Protein 2YZI (pdb70)

Organism: Pyrococcus horikoshii (strain ATCC 700860 / DSM 12428 / JCM 9974 / NBRC 100139 / OT-3) (NCBI:txid70601)

Sequence (254 aa):
DKAPIKVYTKKLLGVKPSTSVQEASRLEFDVGSLVVINDDGNVVGFFTKSDIIRRVIVPGLPYDIPVERITRNLITANVNTPLGEVLRKAEHRIKHILIEEEGKIVGIFTLSDLLEASRRRLETADKAPIKVYTKKLLGVKPSTSVQEASRLEFDVGSLVVINDDGNVVGFFTKSDIIRRVIVPGLPYDIPVERITRNLITANVNTPLGEVLRKAEHRIKHILIEEEGKIVGIFTLSDLLEASRRRLETAISAE

Nearest PDB structures (foldseek):
  2yzi-assembly1_A  TM=1.008E+00  e=3.062E-23  Pyrococcus horikoshii
  1xkf-assembly2_A  TM=7.675E-01  e=6.412E-08  Mycobacterium tuberculosis
  4pcu-assembly1_A  TM=8.712E-01  e=2.183E-06  Homo sapiens
  4coo-assembly1_A  TM=7.835E-01  e=6.310E-07  Homo sapiens
  4l28-assembly1_A  TM=7.576E-01  e=1.295E-06  Homo sapiens

CATH classification: 3.10.580.10

B-factor: mean 28.67, std 10.08, range [2.52, 72.73]

Radius of gyration: 19.07 Å; Cα contacts (8 Å, |Δi|>4): 411; chains: 2; bounding box: 52×48×42 Å

InterPro domains:
  IPR000644 CBS domain [PF00571] (13-64)
  IPR000644 CBS domain [PF00571] (75-128)
  IPR000644 CBS domain [PS51371] (14-73)
  IPR000644 CBS domain [PS51371] (79-134)
  IPR000644 CBS domain [SM00116] (17-65)
  IPR000644 CBS domain [SM00116] (82-129)
  IPR046342 CBS domain superfamily [G3DSA:3.10.580.10] (2-139)
  IPR046342 CBS domain superfamily [SSF54631] (10-128)
  IPR051257 Diverse Function CBS-Domain-Containing Protein [PTHR43080] (8-127)

Secondary structure (DSSP, 8-state):
---BGGG------EE-TTSBHHHHHH-----SEEEEE-TTS-EEEEEEHHHHIIIIITT---TTSBGGG---S--EEETTSBHHHHHH--TT--SEEEEEETTEEEEEEEHHHHHHHHH--S---/---BGGG------EE-TT-BHHHHHH-----SEEEEE-TTS-EEEEEEHHHHIIIIITTT--TTSBGGG---S--EEETTSBHHHHHH---S--SEEEEEETTEEEEEEEHHHHHHHHTT-PPPSS---

Foldseek 3Di:
DLAFCLVQDQLAAEDAQAAFLQNVVVVVSPDFKHFHAYPVRATQGIDGPVQCCVPDVVVPHDRGGGCNVGGRPAAADERRRGPVVVVVSVVVPDQKHFYDYPRGTRHIDGVVSVVVVVPDDDDDD/DLFFCLQLDQPAAEDEQQAFQLRVVVVPSPDFKHFYAYPVGDTQGIDGVVLCCVVDVVVPHDRGGGCNSGGGDFAADERRPDPVVVVVSVVVPDQKHFYDDPHDGRHMHGVVSVVCVVVPPHDDPDDDD

Solvent-accessible surface area: 14160 Å² total

Structure (mmCIF, N/CA/C/O backbone):
data_2YZI
#
_entry.id   2YZI
#
_cell.length_a   48.495
_cell.length_b   55.499
_cell.length_c   97.533
_cell.angle_alpha   90.00
_cell.angle_beta   90.00
_cell.angle_gamma   90.00
#
_symmetry.space_group_name_H-M   'P 21 21 21'
#
loop_
_entity.id
_entity.type
_entity.pdbx_description
1 polymer 'Hypothetical protein PH0107'
2 water water
#
loop_
_atom_site.group_PDB
_atom_site.id
_atom_site.type_symbol
_atom_site.label_atom_id
_atom_site.label_alt_id
_atom_site.label_comp_id
_atom_site.label_asym_id
_atom_site.label_entity_id
_atom_site.label_seq_id
_atom_site.pdbx_PDB_ins_code
_atom_site.Cartn_x
_atom_site.Cartn_y
_atom_site.Cartn_z
_atom_site.occupancy
_atom_site.B_iso_or_equiv
_atom_site.auth_seq_id
_atom_site.auth_comp_id
_atom_site.auth_asym_id
_atom_site.auth_atom_id
_atom_site.pdbx_PDB_model_num
ATOM 9 N N . ASP A 1 4 ? 51.227 68.158 16.395 1.00 27.49 5 ASP A N 1
ATOM 10 C CA . ASP A 1 4 ? 52.479 68.204 15.647 1.00 27.18 5 ASP A CA 1
ATOM 11 C C . ASP A 1 4 ? 52.715 67.047 14.673 1.00 27.33 5 ASP A C 1
ATOM 12 O O . ASP A 1 4 ? 52.836 65.882 15.068 1.00 22.74 5 ASP A O 1
ATOM 25 N N . LYS A 1 6 ? 55.278 66.178 13.249 1.00 22.18 7 LYS A N 1
ATOM 26 C CA . LYS A 1 6 ? 56.558 65.512 13.494 1.00 21.38 7 LYS A CA 1
ATOM 27 C C . LYS A 1 6 ? 56.579 64.719 14.818 1.00 19.90 7 LYS A C 1
ATOM 28 O O . LYS A 1 6 ? 57.535 64.005 15.100 1.00 19.73 7 LYS A O 1
ATOM 34 N N . ALA A 1 7 ? 55.534 64.840 15.627 1.00 17.93 8 ALA A N 1
ATOM 35 C CA . ALA A 1 7 ? 55.498 64.118 16.893 1.00 17.10 8 ALA A CA 1
ATOM 36 C C . ALA A 1 7 ? 55.302 62.618 16.656 1.00 16.92 8 ALA A C 1
ATOM 37 O O . ALA A 1 7 ? 54.493 62.214 15.821 1.00 14.75 8 ALA A O 1
ATOM 39 N N . PRO A 1 8 ? 56.046 61.775 17.400 1.00 17.42 9 PRO A N 1
ATOM 40 C CA . PRO A 1 8 ? 55.961 60.315 17.273 1.00 17.04 9 PRO A CA 1
ATOM 41 C C . PRO A 1 8 ? 54.530 59.862 17.507 1.00 16.04 9 PRO A C 1
ATOM 42 O O . PRO A 1 8 ? 53.904 60.267 18.478 1.00 17.04 9 PRO A O 1
ATOM 46 N N . ILE A 1 9 ? 54.024 59.015 16.619 1.00 15.74 10 ILE A N 1
ATOM 47 C CA . ILE A 1 9 ? 52.652 58.515 16.712 1.00 14.25 10 ILE A CA 1
ATOM 48 C C . ILE A 1 9 ? 52.286 57.927 18.078 1.00 15.81 10 ILE A C 1
ATOM 49 O O . ILE A 1 9 ? 51.120 57.916 18.447 1.00 18.22 10 ILE A O 1
ATOM 54 N N . LYS A 1 10 ? 53.270 57.443 18.834 1.00 16.82 11 LYS A N 1
ATOM 55 C CA . LYS A 1 10 ? 52.977 56.873 20.155 1.00 17.90 11 LYS A CA 1
ATOM 56 C C . LYS A 1 10 ? 52.308 57.921 21.047 1.00 19.17 11 LYS A C 1
ATOM 57 O O . LYS A 1 10 ? 51.515 57.596 21.922 1.00 20.31 11 LYS A O 1
ATOM 63 N N . VAL A 1 11 ? 52.640 59.181 20.807 1.00 19.83 12 VAL A N 1
ATOM 64 C CA . VAL A 1 11 ? 52.093 60.293 21.566 1.00 21.61 12 VAL A CA 1
ATOM 65 C C . VAL A 1 11 ? 50.572 60.411 21.439 1.00 23.06 12 VAL A C 1
ATOM 66 O O . VAL A 1 11 ? 49.908 60.900 22.357 1.00 23.93 12 VAL A O 1
ATOM 70 N N . TYR A 1 12 ? 50.031 59.960 20.306 1.00 22.78 13 TYR A N 1
ATOM 71 C CA . TYR A 1 12 ? 48.600 60.071 20.025 1.00 24.38 13 TYR A CA 1
ATOM 72 C C . TYR A 1 12 ? 47.818 58.768 19.909 1.00 26.11 13 TYR A C 1
ATOM 73 O O . TYR A 1 12 ? 46.590 58.792 19.859 1.00 26.89 13 TYR A O 1
ATOM 90 N N . THR A 1 14 ? 46.412 54.744 20.815 1.00 36.58 15 THR A N 1
ATOM 91 C CA . THR A 1 14 ? 45.696 54.164 21.943 1.00 37.50 15 THR A CA 1
ATOM 92 C C . THR A 1 14 ? 46.172 52.728 22.133 1.00 37.02 15 THR A C 1
ATOM 93 O O . THR A 1 14 ? 46.356 51.993 21.163 1.00 35.75 15 THR A O 1
ATOM 97 N N . LYS A 1 15 ? 46.390 52.347 23.388 1.00 36.79 16 LYS A N 1
ATOM 98 C CA . LYS A 1 15 ? 46.847 51.005 23.726 1.00 37.14 16 LYS A CA 1
ATOM 99 C C . LYS A 1 15 ? 45.641 50.113 24.008 1.00 36.98 16 LYS A C 1
ATOM 100 O O . LYS A 1 15 ? 45.780 48.923 24.299 1.00 37.17 16 LYS A O 1
ATOM 106 N N . LYS A 1 16 ? 44.457 50.707 23.915 1.00 36.45 17 LYS A N 1
ATOM 107 C CA . LYS A 1 16 ? 43.216 49.989 24.151 1.00 36.86 17 LYS A CA 1
ATOM 108 C C . LYS A 1 16 ? 42.908 49.191 22.890 1.00 35.12 17 LYS A C 1
ATOM 109 O O . LYS A 1 16 ? 41.926 49.445 22.191 1.00 36.08 17 LYS A O 1
ATOM 115 N N . LEU A 1 17 ? 43.785 48.238 22.604 1.00 32.24 18 LEU A N 1
ATOM 116 C CA . LEU A 1 17 ? 43.670 47.369 21.450 1.00 29.90 18 LEU A CA 1
ATOM 117 C C . LEU A 1 17 ? 43.509 45.959 21.982 1.00 27.95 18 LEU A C 1
ATOM 118 O O . LEU A 1 17 ? 44.336 45.481 22.760 1.00 26.66 18 LEU A O 1
ATOM 123 N N . LEU A 1 18 ? 42.442 45.297 21.553 1.00 27.69 19 LEU A N 1
ATOM 124 C CA . LEU A 1 18 ? 42.149 43.949 22.007 1.00 27.16 19 LEU A CA 1
ATOM 125 C C . LEU A 1 18 ? 42.261 42.904 20.914 1.00 26.69 19 LEU A C 1
ATOM 126 O O . LEU A 1 18 ? 42.033 43.181 19.736 1.00 23.97 19 LEU A O 1
ATOM 131 N N . GLY A 1 19 ? 42.614 41.694 21.326 1.00 25.51 20 GLY A N 1
ATOM 132 C CA . GLY A 1 19 ? 42.726 40.600 20.386 1.00 27.63 20 GLY A CA 1
ATOM 133 C C . GLY A 1 19 ? 41.802 39.455 20.755 1.00 27.67 20 GLY A C 1
ATOM 134 O O . GLY A 1 19 ? 41.348 39.352 21.896 1.00 28.31 20 GLY A O 1
ATOM 135 N N . VAL A 1 20 ? 41.517 38.607 19.773 1.00 27.09 21 VAL A N 1
ATOM 136 C CA . VAL A 1 20 ? 40.672 37.432 19.945 1.00 27.12 21 VAL A CA 1
ATOM 137 C C . VAL A 1 20 ? 41.435 36.263 19.332 1.00 28.42 21 VAL A C 1
ATOM 138 O O . VAL A 1 20 ? 42.471 36.464 18.698 1.00 29.73 21 VAL A O 1
ATOM 142 N N . LYS A 1 21 ? 40.935 35.046 19.516 1.00 28.30 22 LYS A N 1
ATOM 143 C CA . LYS A 1 21 ? 41.599 33.886 18.949 1.00 30.05 22 LYS A CA 1
ATOM 144 C C . LYS A 1 21 ? 40.985 33.557 17.594 1.00 30.23 22 LYS A C 1
ATOM 145 O O . LYS A 1 21 ? 39.828 33.864 17.341 1.00 30.91 22 LYS A O 1
ATOM 151 N N . PRO A 1 22 ? 41.763 32.924 16.705 1.00 30.42 23 PRO A N 1
ATOM 152 C CA . PRO A 1 22 ? 41.316 32.551 15.361 1.00 30.27 23 PRO A CA 1
ATOM 153 C C . PRO A 1 22 ? 39.951 31.881 15.297 1.00 30.15 23 PRO A C 1
ATOM 154 O O . PRO A 1 22 ? 39.179 32.130 14.376 1.00 29.75 23 PRO A O 1
ATOM 158 N N . SER A 1 23 ? 39.660 31.034 16.278 1.00 31.32 24 SER A N 1
ATOM 159 C CA . SER A 1 23 ? 38.399 30.298 16.312 1.00 31.40 24 SER A CA 1
ATOM 160 C C . SER A 1 23 ? 37.180 31.114 16.717 1.00 30.19 24 SER A C 1
ATOM 161 O O . SER A 1 23 ? 36.048 30.688 16.490 1.00 31.42 24 SER A O 1
ATOM 164 N N . THR A 1 24 ? 37.401 32.273 17.328 1.00 27.85 25 THR A N 1
ATOM 165 C CA . THR A 1 24 ? 36.297 33.125 17.743 1.00 25.28 25 THR A CA 1
ATOM 166 C C . THR A 1 24 ? 35.373 33.340 16.538 1.00 26.22 25 THR A C 1
ATOM 167 O O . THR A 1 24 ? 35.840 33.508 15.404 1.00 24.12 25 THR A O 1
ATOM 171 N N . SER A 1 25 ? 34.066 33.316 16.782 1.00 26.57 26 SER A N 1
ATOM 172 C CA . SER A 1 25 ? 33.095 33.489 15.703 1.00 29.22 26 SER A CA 1
ATOM 173 C C . SER A 1 25 ? 32.894 34.947 15.331 1.00 29.56 26 SER A C 1
ATOM 174 O O . SER A 1 25 ? 32.968 35.834 16.180 1.00 29.49 26 SER A O 1
ATOM 177 N N . VAL A 1 26 ? 32.629 35.182 14.051 1.00 30.93 27 VAL A N 1
ATOM 178 C CA . VAL A 1 26 ? 32.386 36.527 13.560 1.00 32.75 27 VAL A CA 1
ATOM 179 C C . VAL A 1 26 ? 31.336 37.186 14.446 1.00 33.69 27 VAL A C 1
ATOM 180 O O . VAL A 1 26 ? 31.459 38.357 14.793 1.00 34.95 27 VAL A O 1
ATOM 184 N N . GLN A 1 27 ? 30.315 36.424 14.832 1.00 34.45 28 GLN A N 1
ATOM 185 C CA . GLN A 1 27 ? 29.259 36.954 15.688 1.00 34.96 28 GLN A CA 1
ATOM 186 C C . GLN A 1 27 ? 29.785 37.302 17.077 1.00 33.71 28 GLN A C 1
ATOM 187 O O . GLN A 1 27 ? 29.502 38.372 17.597 1.00 32.62 28 GLN A O 1
ATOM 193 N N . GLU A 1 28 ? 30.553 36.404 17.680 1.00 33.18 29 GLU A N 1
ATOM 194 C CA . GLU A 1 28 ? 31.097 36.676 19.007 1.00 32.40 29 GLU A CA 1
ATOM 195 C C . GLU A 1 28 ? 31.999 37.908 18.948 1.00 30.03 29 GLU A C 1
ATOM 196 O O . GLU A 1 28 ? 31.852 38.835 19.751 1.00 29.58 29 GLU A O 1
ATOM 202 N N . ALA A 1 29 ? 32.925 37.917 17.991 1.00 27.24 30 ALA A N 1
ATOM 203 C CA . ALA A 1 29 ? 33.840 39.045 17.828 1.00 25.07 30 ALA A CA 1
ATOM 204 C C . ALA A 1 29 ? 33.048 40.348 17.798 1.00 24.25 30 ALA A C 1
ATOM 205 O O . ALA A 1 29 ? 33.396 41.325 18.463 1.00 20.98 30 ALA A O 1
ATOM 207 N N . SER A 1 30 ? 31.971 40.346 17.021 1.00 25.68 31 SER A N 1
ATOM 208 C CA . SER A 1 30 ? 31.122 41.514 16.890 1.00 25.62 31 SER A CA 1
ATOM 209 C C . SER A 1 30 ? 30.498 41.904 18.220 1.00 26.23 31 SER A C 1
ATOM 210 O O . SER A 1 30 ? 30.403 43.094 18.541 1.00 25.89 31 SER A O 1
ATOM 213 N N . ARG A 1 31 ? 30.087 40.905 18.999 1.00 26.31 32 ARG A N 1
ATOM 214 C CA . ARG A 1 31 ? 29.482 41.168 20.298 1.00 26.91 32 ARG A CA 1
ATOM 215 C C . ARG A 1 31 ? 30.570 41.705 21.215 1.00 26.30 32 ARG A C 1
ATOM 216 O O . ARG A 1 31 ? 30.318 42.572 22.062 1.00 26.48 32 ARG A O 1
ATOM 224 N N . LEU A 1 32 ? 31.780 41.181 21.052 1.00 26.15 33 LEU A N 1
ATOM 225 C CA . LEU A 1 32 ? 32.904 41.640 21.859 1.00 26.45 33 LEU A CA 1
ATOM 226 C C . LEU A 1 32 ? 33.216 43.091 21.536 1.00 26.77 33 LEU A C 1
ATOM 227 O O . LEU A 1 32 ? 33.468 43.884 22.436 1.00 26.16 33 LEU A O 1
ATOM 248 N N . GLU A 1 35 ? 30.595 45.402 23.129 1.00 40.15 36 GLU A N 1
ATOM 249 C CA . GLU A 1 35 ? 30.778 45.430 24.576 1.00 40.53 36 GLU A CA 1
ATOM 250 C C . GLU A 1 35 ? 32.002 46.230 25.023 1.00 38.91 36 GLU A C 1
ATOM 251 O O . GLU A 1 35 ? 31.948 46.957 26.015 1.00 38.07 36 GLU A O 1
ATOM 257 N N . PHE A 1 36 ? 33.108 46.089 24.300 1.00 36.91 37 PHE A N 1
ATOM 258 C CA . PHE A 1 36 ? 34.321 46.801 24.666 1.00 35.79 37 PHE A CA 1
ATOM 259 C C . PHE A 1 36 ? 34.447 48.169 24.028 1.00 34.42 37 PHE A C 1
ATOM 260 O O . PHE A 1 36 ? 35.380 48.911 24.322 1.00 34.13 37 PHE A O 1
ATOM 268 N N . ASP A 1 37 ? 33.496 48.503 23.164 1.00 32.78 38 ASP A N 1
ATOM 269 C CA . ASP A 1 37 ? 33.475 49.800 22.500 1.00 31.70 38 ASP A CA 1
ATOM 270 C C . ASP A 1 37 ? 34.704 50.050 21.636 1.00 29.25 38 ASP A C 1
ATOM 271 O O . ASP A 1 37 ? 35.330 51.106 21.724 1.00 27.90 38 ASP A O 1
ATOM 276 N N . VAL A 1 38 ? 35.051 49.069 20.807 1.00 26.78 39 VAL A N 1
ATOM 277 C CA . VAL A 1 38 ? 36.197 49.188 19.914 1.00 25.89 39 VAL A CA 1
ATOM 278 C C . VAL A 1 38 ? 35.718 48.943 18.482 1.00 26.14 39 VAL A C 1
ATOM 279 O O . VAL A 1 38 ? 34.778 48.180 18.267 1.00 26.73 39 VAL A O 1
ATOM 283 N N . GLY A 1 39 ? 36.370 49.589 17.514 1.00 25.73 40 GLY A N 1
ATOM 284 C CA . GLY A 1 39 ? 35.990 49.451 16.115 1.00 22.56 40 GLY A CA 1
ATOM 285 C C . GLY A 1 39 ? 36.618 48.282 15.379 1.00 22.11 40 GLY A C 1
ATOM 286 O O . GLY A 1 39 ? 36.121 47.855 14.341 1.00 22.05 40 GLY A O 1
ATOM 287 N N . SER A 1 40 ? 37.714 47.759 15.907 1.00 19.99 41 SER A N 1
ATOM 288 C CA . SER A 1 40 ? 38.394 46.631 15.280 1.00 19.05 41 SER A CA 1
ATOM 289 C C . SER A 1 40 ? 39.009 45.733 16.338 1.00 18.79 41 SER A C 1
ATOM 290 O O . SER A 1 40 ? 38.988 46.051 17.533 1.00 19.35 41 SER A O 1
ATOM 293 N N . LEU A 1 41 ? 39.550 44.608 15.887 1.00 15.76 42 LEU A N 1
ATOM 294 C CA . LEU A 1 41 ? 40.200 43.646 16.763 1.00 16.09 42 LEU A CA 1
ATOM 295 C C . LEU A 1 41 ? 41.380 43.027 16.025 1.00 17.69 42 LEU A C 1
ATOM 296 O O . LEU A 1 41 ? 41.484 43.134 14.805 1.00 18.06 42 LEU A O 1
ATOM 301 N N . VAL A 1 42 ? 42.278 42.397 16.770 1.00 18.13 43 VAL A N 1
ATOM 302 C CA . VAL A 1 42 ? 43.419 41.718 16.171 1.00 19.79 43 VAL A CA 1
ATOM 303 C C . VAL A 1 42 ? 43.312 40.249 16.550 1.00 19.96 43 VAL A C 1
ATOM 304 O O . VAL A 1 42 ? 42.792 39.918 17.613 1.00 21.09 43 VAL A O 1
ATOM 308 N N . VAL A 1 43 ? 43.767 39.361 15.678 1.00 19.74 44 VAL A N 1
ATOM 309 C CA . VAL A 1 43 ? 43.721 37.945 16.005 1.00 21.30 44 VAL A CA 1
ATOM 310 C C . VAL A 1 43 ? 45.074 37.564 16.600 1.00 22.28 44 VAL A C 1
ATOM 311 O O . VAL A 1 43 ? 46.122 37.939 16.083 1.00 20.03 44 VAL A O 1
ATOM 315 N N . ILE A 1 44 ? 45.047 36.838 17.709 1.00 24.72 45 ILE A N 1
ATOM 316 C CA . ILE A 1 44 ? 46.279 36.453 18.380 1.00 27.18 45 ILE A CA 1
ATOM 317 C C . ILE A 1 44 ? 46.402 34.938 18.467 1.00 28.82 45 ILE A C 1
ATOM 318 O O . ILE A 1 44 ? 45.449 34.262 18.855 1.00 28.92 45 ILE A O 1
ATOM 323 N N . ASN A 1 45 ? 47.571 34.407 18.106 1.00 30.46 46 ASN A N 1
ATOM 324 C CA . ASN A 1 45 ? 47.804 32.966 18.182 1.00 32.80 46 ASN A CA 1
ATOM 325 C C . ASN A 1 45 ? 48.175 32.576 19.615 1.00 34.91 46 ASN A C 1
ATOM 326 O O . ASN A 1 45 ? 48.273 33.436 20.491 1.00 35.34 46 ASN A O 1
ATOM 331 N N . ASP A 1 46 ? 48.383 31.284 19.847 1.00 36.98 47 ASP A N 1
ATOM 332 C CA . ASP A 1 46 ? 48.735 30.794 21.175 1.00 39.41 47 ASP A CA 1
ATOM 333 C C . ASP A 1 46 ? 49.986 31.460 21.734 1.00 41.24 47 ASP A C 1
ATOM 334 O O . ASP A 1 46 ? 50.080 31.700 22.934 1.00 41.74 47 ASP A O 1
ATOM 339 N N . ASP A 1 47 ? 50.948 31.752 20.865 1.00 42.79 48 ASP A N 1
ATOM 340 C CA . ASP A 1 47 ? 52.193 32.381 21.299 1.00 43.51 48 ASP A CA 1
ATOM 341 C C . ASP A 1 47 ? 51.953 33.802 21.779 1.00 42.57 48 ASP A C 1
ATOM 342 O O . ASP A 1 47 ? 52.838 34.423 22.363 1.00 43.33 48 ASP A O 1
ATOM 347 N N . GLY A 1 48 ? 50.757 34.318 21.520 1.00 41.38 49 GLY A N 1
ATOM 348 C CA . GLY A 1 48 ? 50.429 35.670 21.932 1.00 39.77 49 GLY A CA 1
ATOM 349 C C . GLY A 1 48 ? 50.834 36.717 20.908 1.00 39.06 49 GLY A C 1
ATOM 350 O O . GLY A 1 48 ? 50.855 37.909 21.204 1.00 40.12 49 GLY A O 1
ATOM 351 N N . ASN A 1 49 ? 51.155 36.273 19.698 1.00 37.31 50 ASN A N 1
ATOM 352 C CA . ASN A 1 49 ? 51.562 37.183 18.630 1.00 35.92 50 ASN A CA 1
ATOM 353 C C . ASN A 1 49 ? 50.398 37.433 17.680 1.00 32.95 50 ASN A C 1
ATOM 354 O O . ASN A 1 49 ? 49.569 36.552 17.459 1.00 32.17 50 ASN A O 1
ATOM 359 N N . VAL A 1 50 ? 50.352 38.629 17.108 1.00 29.81 51 VAL A N 1
ATOM 360 C CA . VAL A 1 50 ? 49.296 38.976 16.173 1.00 27.63 51 VAL A CA 1
ATOM 361 C C . VAL A 1 50 ? 49.506 38.268 14.842 1.00 27.17 51 VAL A C 1
ATOM 362 O O . VAL A 1 50 ? 50.616 38.225 14.308 1.00 27.24 51 VAL A O 1
ATOM 366 N N . VAL A 1 51 ? 48.427 37.711 14.311 1.00 27.08 52 VAL A N 1
ATOM 367 C CA . VAL A 1 51 ? 48.468 37.013 13.035 1.00 26.84 52 VAL A CA 1
ATOM 368 C C . VAL A 1 51 ? 47.397 37.571 12.097 1.00 26.68 52 VAL A C 1
ATOM 369 O O . VAL A 1 51 ? 47.334 37.191 10.928 1.00 28.33 52 VAL A O 1
ATOM 373 N N . GLY A 1 52 ? 46.562 38.475 12.606 1.00 24.80 53 GLY A N 1
ATOM 374 C CA . GLY A 1 52 ? 45.510 39.042 11.779 1.00 23.19 53 GLY A CA 1
ATOM 375 C C . GLY A 1 52 ? 44.837 40.283 12.342 1.00 21.68 53 GLY A C 1
ATOM 376 O O . GLY A 1 52 ? 45.047 40.645 13.497 1.00 21.55 53 GLY A O 1
ATOM 377 N N . PHE A 1 53 ? 44.007 40.924 11.520 1.00 20.93 54 PHE A N 1
ATOM 378 C CA . PHE A 1 53 ? 43.308 42.143 11.913 1.00 18.56 54 PHE A CA 1
ATOM 379 C C . PHE A 1 53 ? 42.047 42.356 11.068 1.00 19.13 54 PHE A C 1
ATOM 380 O O . PHE A 1 53 ? 42.060 42.165 9.848 1.00 19.26 54 PHE A O 1
ATOM 388 N N . PHE A 1 54 ? 40.961 42.754 11.718 1.00 17.34 55 PHE A N 1
ATOM 389 C CA . PHE A 1 54 ? 39.724 43.016 11.002 1.00 19.20 55 PHE A CA 1
ATOM 390 C C . PHE A 1 54 ? 38.907 44.077 11.723 1.00 20.40 55 PHE A C 1
ATOM 391 O O . PHE A 1 54 ? 38.879 44.140 12.953 1.00 22.43 55 PHE A O 1
ATOM 399 N N . THR A 1 55 ? 38.251 44.919 10.940 1.00 20.00 56 THR A N 1
ATOM 400 C CA . THR A 1 55 ? 37.429 45.992 11.475 1.00 19.30 56 THR A CA 1
ATOM 401 C C . THR A 1 55 ? 35.956 45.679 11.239 1.00 19.17 56 THR A C 1
ATOM 402 O O . THR A 1 55 ? 35.614 44.739 10.528 1.00 19.42 56 THR A O 1
ATOM 406 N N . LYS A 1 56 ? 35.090 46.483 11.838 1.00 19.84 57 LYS A N 1
ATOM 407 C CA . LYS A 1 56 ? 33.663 46.311 11.672 1.00 21.11 57 LYS A CA 1
ATOM 408 C C . LYS A 1 56 ? 33.390 46.370 10.182 1.00 21.91 57 LYS A C 1
ATOM 409 O O . LYS A 1 56 ? 32.598 45.585 9.642 1.00 22.69 57 LYS A O 1
ATOM 415 N N . SER A 1 57 ? 34.069 47.301 9.521 1.00 22.20 58 SER A N 1
ATOM 416 C CA . SER A 1 57 ? 33.918 47.481 8.091 1.00 22.90 58 SER A CA 1
ATOM 417 C C . SER A 1 57 ? 34.241 46.178 7.353 1.00 24.06 58 SER A C 1
ATOM 418 O O . SER A 1 57 ? 33.491 45.766 6.474 1.00 25.37 58 SER A O 1
ATOM 421 N N . ASP A 1 58 ? 35.340 45.518 7.722 1.00 23.51 59 ASP A N 1
ATOM 422 C CA . ASP A 1 58 ? 35.714 44.265 7.068 1.00 23.50 59 ASP A CA 1
ATOM 423 C C . ASP A 1 58 ? 34.659 43.171 7.239 1.00 24.61 59 ASP A C 1
ATOM 424 O O . ASP A 1 58 ? 34.430 42.378 6.330 1.00 24.49 59 ASP A O 1
ATOM 429 N N . ILE A 1 59 ? 34.021 43.121 8.405 1.00 24.91 60 ILE A N 1
ATOM 430 C CA . ILE A 1 59 ? 33.000 42.115 8.660 1.00 24.60 60 ILE A CA 1
ATOM 431 C C . ILE A 1 59 ? 31.887 42.255 7.647 1.00 25.39 60 ILE A C 1
ATOM 432 O O . ILE A 1 59 ? 31.395 41.272 7.104 1.00 25.92 60 ILE A O 1
ATOM 437 N N . ILE A 1 60 ? 31.496 43.495 7.401 1.00 27.00 61 ILE A N 1
ATOM 438 C CA . ILE A 1 60 ? 30.439 43.798 6.449 1.00 27.89 61 ILE A CA 1
ATOM 439 C C . ILE A 1 60 ? 30.833 43.386 5.040 1.00 28.62 61 ILE A C 1
ATOM 440 O O . ILE A 1 60 ? 30.071 42.725 4.334 1.00 29.30 61 ILE A O 1
ATOM 445 N N . ARG A 1 61 ? 32.034 43.788 4.644 1.00 30.11 62 ARG A N 1
ATOM 446 C CA . ARG A 1 61 ? 32.569 43.507 3.319 1.00 33.03 62 ARG A CA 1
ATOM 447 C C . ARG A 1 61 ? 32.822 42.030 2.997 1.00 34.39 62 ARG A C 1
ATOM 448 O O . ARG A 1 61 ? 32.761 41.63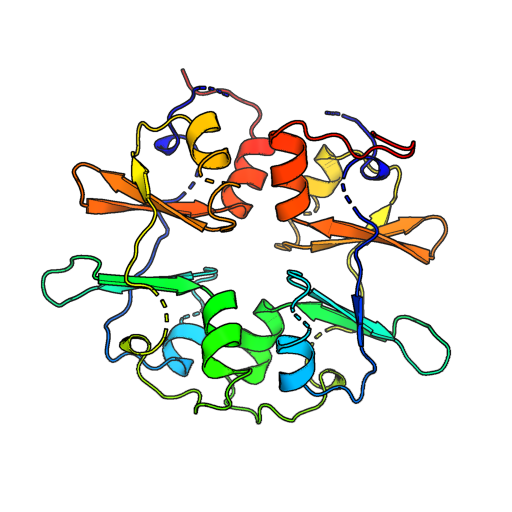7 1.835 1.00 34.83 62 ARG A O 1
ATOM 456 N N . ARG A 1 62 ? 33.085 41.213 4.017 1.00 34.93 63 ARG A N 1
ATOM 457 C CA . ARG A 1 62 ? 33.371 39.796 3.799 1.00 36.25 63 ARG A CA 1
ATOM 458 C C . ARG A 1 62 ? 32.354 38.815 4.365 1.00 36.30 63 ARG A C 1
ATOM 459 O O . ARG A 1 62 ? 32.500 37.611 4.193 1.00 37.33 63 ARG A O 1
ATOM 467 N N . VAL A 1 63 ? 31.329 39.318 5.037 1.00 37.48 64 VAL A N 1
ATOM 468 C CA . VAL A 1 63 ? 30.308 38.450 5.613 1.00 38.91 64 VAL A CA 1
ATOM 469 C C . VAL A 1 63 ? 28.913 38.866 5.160 1.00 40.54 64 VAL A C 1
ATOM 470 O O . VAL A 1 63 ? 28.169 38.065 4.593 1.00 40.41 64 VAL A O 1
ATOM 474 N N . ILE A 1 64 ? 28.567 40.125 5.400 1.00 41.85 65 ILE A N 1
ATOM 475 C CA . ILE A 1 64 ? 27.262 40.650 5.028 1.00 42.50 65 ILE A CA 1
ATOM 476 C C . ILE A 1 64 ? 26.958 40.572 3.526 1.00 43.90 65 ILE A C 1
ATOM 477 O O . ILE A 1 64 ? 25.968 39.961 3.120 1.00 45.75 65 ILE A O 1
ATOM 482 N N . VAL A 1 65 ? 27.803 41.192 2.706 1.00 43.71 66 VAL A N 1
ATOM 483 C CA . VAL A 1 65 ? 27.579 41.204 1.262 1.00 45.59 66 VAL A CA 1
ATOM 484 C C . VAL A 1 65 ? 27.695 39.868 0.531 1.00 46.64 66 VAL A C 1
ATOM 485 O O . VAL A 1 65 ? 27.040 39.667 -0.487 1.00 47.05 66 VAL A O 1
ATOM 489 N N . PRO A 1 66 ? 28.535 38.943 1.024 1.00 47.74 67 PRO A N 1
ATOM 490 C CA . PRO A 1 66 ? 28.659 37.657 0.335 1.00 47.86 67 PRO A CA 1
ATOM 491 C C . PRO A 1 66 ? 27.620 36.640 0.796 1.00 48.74 67 PRO A C 1
ATOM 492 O O . PRO A 1 66 ? 27.358 35.654 0.109 1.00 49.72 67 PRO A O 1
ATOM 496 N N . GLY A 1 67 ? 27.042 36.877 1.967 1.00 48.50 68 GLY A N 1
ATOM 497 C CA . GLY A 1 67 ? 26.027 35.975 2.481 1.00 49.58 68 GLY A CA 1
ATOM 498 C C . GLY A 1 67 ? 26.483 34.984 3.533 1.00 49.69 68 GLY A C 1
ATOM 499 O O . GLY A 1 67 ? 25.652 34.390 4.218 1.00 49.70 68 GLY A O 1
ATOM 500 N N . LEU A 1 68 ? 27.794 34.802 3.661 1.00 50.64 69 LEU A N 1
ATOM 501 C CA . LEU A 1 68 ? 28.354 33.869 4.637 1.00 50.92 69 LEU A CA 1
ATOM 502 C C . LEU A 1 68 ? 27.648 33.957 5.983 1.00 50.98 69 LEU A C 1
ATOM 503 O O . LEU A 1 68 ? 27.158 35.015 6.368 1.00 50.39 69 LEU A O 1
ATOM 508 N N . PRO A 1 69 ? 27.577 32.833 6.713 1.00 51.31 70 PRO A N 1
ATOM 509 C CA . PRO A 1 69 ? 26.919 32.832 8.020 1.00 51.35 70 PRO A CA 1
ATOM 510 C C . PRO A 1 69 ? 27.749 33.602 9.034 1.00 52.09 70 PRO A C 1
ATOM 511 O O . PRO A 1 69 ? 28.975 33.500 9.056 1.00 50.76 70 PRO A O 1
ATOM 515 N N . TYR A 1 70 ? 27.065 34.370 9.870 1.00 54.70 71 TYR A N 1
ATOM 516 C CA . TYR A 1 70 ? 27.700 35.195 10.887 1.00 57.07 71 TYR A CA 1
ATOM 517 C C . TYR A 1 70 ? 28.416 34.421 11.993 1.00 56.65 71 TYR A C 1
ATOM 518 O O . TYR A 1 70 ? 28.943 35.024 12.926 1.00 57.15 71 TYR A O 1
ATOM 527 N N . ASP A 1 71 ? 28.448 33.096 11.889 1.00 55.52 72 ASP A N 1
ATOM 528 C CA . ASP A 1 71 ? 29.095 32.274 12.910 1.00 53.69 72 ASP A CA 1
ATOM 529 C C . ASP A 1 71 ? 30.407 31.611 12.493 1.00 51.89 72 ASP A C 1
ATOM 530 O O . ASP A 1 71 ? 30.897 30.725 13.191 1.00 51.54 72 ASP A O 1
ATOM 535 N N . ILE A 1 72 ? 30.975 32.022 11.364 1.00 49.32 73 ILE A N 1
ATOM 536 C CA . ILE A 1 72 ? 32.234 31.431 10.922 1.00 47.15 73 ILE A CA 1
ATOM 537 C C . ILE A 1 72 ? 33.397 31.980 11.747 1.00 45.38 73 ILE A C 1
ATOM 538 O O . ILE A 1 72 ? 33.233 32.919 12.527 1.00 44.36 73 ILE A O 1
ATOM 543 N N . PRO A 1 73 ? 34.588 31.384 11.594 1.00 44.21 74 PRO A N 1
ATOM 544 C CA . PRO A 1 73 ? 35.783 31.817 12.324 1.00 42.72 74 PRO A CA 1
ATOM 545 C C . PRO A 1 73 ? 36.357 33.118 11.767 1.00 41.02 74 PRO A C 1
ATOM 546 O O . PRO A 1 73 ? 36.602 33.227 10.562 1.00 40.32 74 PRO A O 1
ATOM 550 N N . VAL A 1 74 ? 36.582 34.096 12.642 1.00 38.86 75 VAL A N 1
ATOM 551 C CA . VAL A 1 74 ? 37.139 35.375 12.208 1.00 37.10 75 VAL A CA 1
ATOM 552 C C . VAL A 1 74 ? 38.424 35.148 11.408 1.00 38.00 75 VAL A C 1
ATOM 553 O O . VAL A 1 74 ? 38.855 36.010 10.645 1.00 37.61 75 VAL A O 1
ATOM 557 N N . GLU A 1 75 ? 39.024 33.976 11.582 1.00 39.33 76 GLU A N 1
ATOM 558 C CA . GLU A 1 75 ? 40.250 33.622 10.875 1.00 40.75 76 GLU A CA 1
ATOM 559 C C . GLU A 1 75 ? 40.033 33.600 9.369 1.00 41.17 76 GLU A C 1
ATOM 560 O O . GLU A 1 75 ? 40.973 33.759 8.592 1.00 40.73 76 GLU A O 1
ATOM 566 N N . ARG A 1 76 ? 38.790 33.396 8.953 1.00 42.94 77 ARG A N 1
ATOM 567 C CA . ARG A 1 76 ? 38.485 33.340 7.533 1.00 44.66 77 ARG A CA 1
ATOM 568 C C . ARG A 1 76 ? 38.248 34.710 6.913 1.00 44.44 77 ARG A C 1
ATOM 569 O O . ARG A 1 76 ? 38.310 34.857 5.696 1.00 44.03 77 ARG A O 1
ATOM 577 N N . ILE A 1 77 ? 37.993 35.714 7.746 1.00 44.87 78 ILE A N 1
ATOM 578 C CA . ILE A 1 77 ? 37.736 37.063 7.249 1.00 46.37 78 ILE A CA 1
ATOM 579 C C . ILE A 1 77 ? 38.798 38.078 7.663 1.00 46.98 78 ILE A C 1
ATOM 580 O O . ILE A 1 77 ? 38.684 39.260 7.361 1.00 46.34 78 ILE A O 1
ATOM 593 N N . THR A 1 79 ? 42.535 40.068 7.989 1.00 29.32 80 THR A N 1
ATOM 594 C CA . THR A 1 79 ? 43.586 40.559 7.122 1.00 27.71 80 THR A CA 1
ATOM 595 C C . THR A 1 79 ? 44.893 40.021 7.697 1.00 29.29 80 THR A C 1
ATOM 596 O O . THR A 1 79 ? 45.121 40.085 8.906 1.00 30.49 80 THR A O 1
ATOM 600 N N . ARG A 1 80 ? 45.735 39.470 6.832 1.00 29.78 81 ARG A N 1
ATOM 601 C CA . ARG A 1 80 ? 47.013 38.937 7.267 1.00 30.72 81 ARG A CA 1
ATOM 602 C C . ARG A 1 80 ? 48.142 39.847 6.780 1.00 31.52 81 ARG A C 1
ATOM 603 O O . ARG A 1 80 ? 49.278 39.737 7.242 1.00 29.76 81 ARG A O 1
ATOM 611 N N . ASN A 1 81 ? 47.819 40.738 5.844 1.00 31.97 82 ASN A N 1
ATOM 612 C CA . ASN A 1 81 ? 48.791 41.689 5.326 1.00 33.88 82 ASN A CA 1
ATOM 613 C C . ASN A 1 81 ? 48.706 42.969 6.129 1.00 34.04 82 ASN A C 1
ATOM 614 O O . ASN A 1 81 ? 48.068 43.938 5.728 1.00 34.60 82 ASN A O 1
ATOM 619 N N . LEU A 1 82 ? 49.370 42.955 7.271 1.00 32.99 83 LEU A N 1
ATOM 620 C CA . LEU A 1 82 ? 49.376 44.076 8.187 1.00 32.27 83 LEU A CA 1
ATOM 621 C C . LEU A 1 82 ? 50.166 45.294 7.732 1.00 32.09 83 LEU A C 1
ATOM 622 O O . LEU A 1 82 ? 51.390 45.230 7.581 1.00 31.88 83 LEU A O 1
ATOM 627 N N . ILE A 1 83 ? 49.474 46.407 7.501 1.00 30.43 84 ILE A N 1
ATOM 628 C CA . ILE A 1 83 ? 50.178 47.630 7.143 1.00 29.54 84 ILE A CA 1
ATOM 629 C C . ILE A 1 83 ? 50.382 48.265 8.500 1.00 27.69 84 ILE A C 1
ATOM 630 O O . ILE A 1 83 ? 49.415 48.502 9.224 1.00 27.10 84 ILE A O 1
ATOM 635 N N . THR A 1 84 ? 51.625 48.538 8.861 1.00 24.58 85 THR A N 1
ATOM 636 C CA . THR A 1 84 ? 51.870 49.133 10.159 1.00 22.48 85 THR A CA 1
ATOM 637 C C . THR A 1 84 ? 52.804 50.326 10.122 1.00 21.06 85 THR A C 1
ATOM 638 O O . THR A 1 84 ? 53.424 50.621 9.105 1.00 19.45 85 THR A O 1
ATOM 642 N N . ALA A 1 85 ? 52.870 51.011 11.260 1.00 19.10 86 ALA A N 1
ATOM 643 C CA . ALA A 1 85 ? 53.751 52.150 11.455 1.00 18.50 86 ALA A CA 1
ATOM 644 C C . ALA A 1 85 ? 54.465 51.887 12.790 1.00 18.10 86 ALA A C 1
ATOM 645 O O . ALA A 1 85 ? 53.997 51.099 13.625 1.00 17.41 86 ALA A O 1
ATOM 647 N N . ASN A 1 86 ? 55.607 52.530 12.980 1.00 18.11 87 ASN A N 1
ATOM 648 C CA . ASN A 1 86 ? 56.383 52.346 14.192 1.00 18.36 87 ASN A CA 1
ATOM 649 C C . ASN A 1 86 ? 55.976 53.354 15.264 1.00 17.81 87 ASN A C 1
ATOM 650 O O . ASN A 1 86 ? 55.494 54.437 14.945 1.00 17.54 87 ASN A O 1
ATOM 655 N N . VAL A 1 87 ? 56.171 52.996 16.529 1.00 16.30 88 VAL A N 1
ATOM 656 C CA . VAL A 1 87 ? 55.821 53.892 17.627 1.00 16.18 88 VAL A CA 1
ATOM 657 C C . VAL A 1 87 ? 56.463 55.266 17.479 1.00 16.67 88 VAL A C 1
ATOM 658 O O . VAL A 1 87 ? 55.892 56.271 17.890 1.00 16.55 88 VAL A O 1
ATOM 662 N N . ASN A 1 88 ? 57.645 55.315 16.875 1.00 16.34 89 ASN A N 1
ATOM 663 C CA . ASN A 1 88 ? 58.320 56.590 16.690 1.00 15.94 89 ASN A CA 1
ATOM 664 C C . ASN A 1 88 ? 58.058 57.180 15.318 1.00 15.77 89 ASN A C 1
ATOM 665 O O . ASN A 1 88 ? 58.660 58.188 14.948 1.00 17.06 89 ASN A O 1
ATOM 670 N N . THR A 1 89 ? 57.168 56.557 14.553 1.00 13.82 90 THR A N 1
ATOM 671 C CA . THR A 1 89 ? 56.862 57.099 13.244 1.00 14.47 90 THR A CA 1
ATOM 672 C C . THR A 1 89 ? 56.082 58.385 13.494 1.00 16.69 90 THR A C 1
ATOM 673 O O . THR A 1 89 ? 55.081 58.376 14.207 1.00 16.64 90 THR A O 1
ATOM 677 N N . PRO A 1 90 ? 56.533 59.509 12.909 1.00 17.22 91 PRO A N 1
ATOM 678 C CA . PRO A 1 90 ? 55.838 60.790 13.098 1.00 16.72 91 PRO A CA 1
ATOM 679 C C . PRO A 1 90 ? 54.428 60.773 12.486 1.00 17.32 91 PRO A C 1
ATOM 680 O O . PRO A 1 90 ? 54.195 60.134 11.453 1.00 16.25 91 PRO A O 1
ATOM 684 N N . LEU A 1 91 ? 53.502 61.465 13.151 1.00 17.32 92 LEU A N 1
ATOM 685 C CA . LEU A 1 91 ? 52.100 61.564 12.730 1.00 17.68 92 LEU A CA 1
ATOM 686 C C . LEU A 1 91 ? 51.949 61.846 11.245 1.00 18.13 92 LEU A C 1
ATOM 687 O O . LEU A 1 91 ? 51.124 61.233 10.580 1.00 19.91 92 LEU A O 1
ATOM 692 N N . GLY A 1 92 ? 52.755 62.781 10.739 1.00 18.21 93 GLY A N 1
ATOM 693 C CA . GLY A 1 92 ? 52.717 63.134 9.332 1.00 17.30 93 GLY A CA 1
ATOM 694 C C . GLY A 1 92 ? 52.898 61.915 8.446 1.00 17.46 93 GLY A C 1
ATOM 695 O O . GLY A 1 92 ? 52.137 61.705 7.502 1.00 17.15 93 GLY A O 1
ATOM 696 N N . GLU A 1 93 ? 53.899 61.101 8.757 1.00 15.78 94 GLU A N 1
ATOM 697 C CA . GLU A 1 93 ? 54.159 59.894 7.980 1.00 17.68 94 GLU A CA 1
ATOM 698 C C . GLU A 1 93 ? 53.014 58.881 8.100 1.00 17.03 94 GLU A C 1
ATOM 699 O O . GLU A 1 93 ? 52.640 58.241 7.120 1.00 16.45 94 GLU A O 1
ATOM 705 N N . VAL A 1 94 ? 52.446 58.743 9.293 1.00 16.44 95 VAL A N 1
ATOM 706 C CA . VAL A 1 94 ? 51.347 57.797 9.472 1.00 16.47 95 VAL A CA 1
ATOM 707 C C . VAL A 1 94 ? 50.167 58.201 8.594 1.00 18.18 95 VAL A C 1
ATOM 708 O O . VAL A 1 94 ? 49.626 57.387 7.844 1.00 19.21 95 VAL A O 1
ATOM 712 N N . LEU A 1 95 ? 49.775 59.466 8.679 1.00 17.97 96 LEU A N 1
ATOM 713 C CA . LEU A 1 95 ? 48.663 59.967 7.886 1.00 18.88 96 LEU A CA 1
ATOM 714 C C . LEU A 1 95 ? 48.902 59.745 6.393 1.00 19.75 96 LEU A C 1
ATOM 715 O O . LEU A 1 95 ? 47.969 59.457 5.653 1.00 19.85 96 LEU A O 1
ATOM 720 N N . ARG A 1 96 ? 50.151 59.878 5.954 1.00 20.65 97 ARG A N 1
ATOM 721 C CA . ARG A 1 96 ? 50.489 59.651 4.548 1.00 22.56 97 ARG A CA 1
ATOM 722 C C . ARG A 1 96 ? 50.227 58.177 4.235 1.00 24.07 97 ARG A C 1
ATOM 723 O O . ARG A 1 96 ? 49.485 57.844 3.309 1.00 24.58 97 ARG A O 1
ATOM 731 N N . LYS A 1 97 ? 50.840 57.299 5.024 1.00 24.99 98 LYS A N 1
ATOM 732 C CA . LYS A 1 97 ? 50.678 55.863 4.846 1.00 25.64 98 LYS A CA 1
ATOM 733 C C . LYS A 1 97 ? 49.196 55.476 4.838 1.00 24.93 98 LYS A C 1
ATOM 734 O O . LYS A 1 97 ? 48.754 54.707 3.982 1.00 22.29 98 LYS A O 1
ATOM 748 N N . ALA A 1 99 ? 46.618 57.387 4.111 1.00 27.37 100 ALA A N 1
ATOM 749 C CA . ALA A 1 99 ? 46.005 57.903 2.897 1.00 27.71 100 ALA A CA 1
ATOM 750 C C . ALA A 1 99 ? 46.386 57.002 1.723 1.00 28.90 100 ALA A C 1
ATOM 751 O O . ALA A 1 99 ? 45.544 56.632 0.911 1.00 28.19 100 ALA A O 1
ATOM 753 N N . GLU A 1 100 ? 47.658 56.628 1.659 1.00 28.87 101 GLU A N 1
ATOM 754 C CA . GLU A 1 100 ? 48.147 55.780 0.586 1.00 29.45 101 GLU A CA 1
ATOM 755 C C . GLU A 1 100 ? 47.445 54.425 0.520 1.00 29.41 101 GLU A C 1
ATOM 756 O O . GLU A 1 100 ? 47.059 53.972 -0.559 1.00 28.48 101 GLU A O 1
ATOM 762 N N . HIS A 1 101 ? 47.288 53.771 1.665 1.00 27.43 102 HIS A N 1
ATOM 763 C CA . HIS A 1 101 ? 46.642 52.467 1.683 1.00 26.20 102 HIS A CA 1
ATOM 764 C C . HIS A 1 101 ? 45.132 52.538 1.838 1.00 24.93 102 HIS A C 1
ATOM 765 O O . HIS A 1 101 ? 44.445 51.516 1.837 1.00 23.74 102 HIS A O 1
ATOM 772 N N . ARG A 1 102 ? 44.615 53.752 1.947 1.00 25.74 103 ARG A N 1
ATOM 773 C CA . ARG A 1 102 ? 43.184 53.936 2.090 1.00 26.89 103 ARG A CA 1
ATOM 774 C C . ARG A 1 102 ? 42.607 53.089 3.228 1.00 24.44 103 ARG A C 1
ATOM 775 O O . ARG A 1 102 ? 41.719 52.275 3.022 1.00 24.04 103 ARG A O 1
ATOM 783 N N . ILE A 1 103 ? 43.135 53.290 4.429 1.00 21.84 104 ILE A N 1
ATOM 784 C CA . ILE A 1 103 ? 42.667 52.584 5.618 1.00 20.94 104 ILE A CA 1
ATOM 785 C C . ILE A 1 103 ? 42.347 53.615 6.697 1.00 19.03 104 ILE A C 1
ATOM 786 O O . ILE A 1 103 ? 42.904 54.712 6.699 1.00 17.35 104 ILE A O 1
ATOM 791 N N . LYS A 1 104 ? 41.444 53.262 7.603 1.00 18.97 105 LYS A N 1
ATOM 792 C CA . LYS A 1 104 ? 41.039 54.161 8.682 1.00 19.27 105 LYS A CA 1
ATOM 793 C C . LYS A 1 104 ? 41.533 53.639 10.026 1.00 18.05 105 LYS A C 1
ATOM 794 O O . LYS A 1 104 ? 41.108 54.103 11.081 1.00 16.66 105 LYS A O 1
ATOM 800 N N . HIS A 1 105 ? 42.423 52.659 9.962 1.00 17.39 106 HIS A N 1
ATOM 801 C CA . HIS A 1 105 ? 43.020 52.033 11.137 1.00 18.29 106 HIS A CA 1
ATOM 802 C C . HIS A 1 105 ? 44.403 51.555 10.720 1.00 18.27 106 HIS A C 1
ATOM 803 O O . HIS A 1 105 ? 44.548 50.911 9.681 1.00 20.07 106 HIS A O 1
ATOM 810 N N . ILE A 1 106 ? 45.410 51.868 11.523 1.00 17.84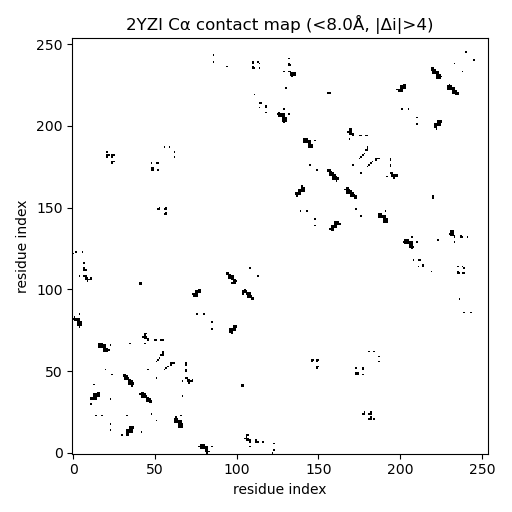 107 ILE A N 1
ATOM 811 C CA . ILE A 1 106 ? 46.767 51.431 11.234 1.00 16.67 107 ILE A CA 1
ATOM 812 C C . ILE A 1 106 ? 47.406 50.908 12.513 1.00 17.25 107 ILE A C 1
ATOM 813 O O . ILE A 1 106 ? 47.512 51.627 13.514 1.00 13.24 107 ILE A O 1
ATOM 818 N N . LEU A 1 107 ? 47.814 49.644 12.481 1.00 16.57 108 LEU A N 1
ATOM 819 C CA . LEU A 1 107 ? 48.437 49.035 13.642 1.00 17.41 108 LEU A CA 1
ATOM 820 C C . LEU A 1 107 ? 49.796 49.672 13.915 1.00 18.03 108 LEU A C 1
ATOM 821 O O . LEU A 1 107 ? 50.482 50.122 13.000 1.00 19.86 108 LEU A O 1
ATOM 826 N N . ILE A 1 108 ? 50.154 49.742 15.192 1.00 18.18 109 ILE A N 1
ATOM 827 C CA . ILE A 1 108 ? 51.413 50.328 15.606 1.00 18.07 109 ILE A CA 1
ATOM 828 C C . ILE A 1 108 ? 52.291 49.227 16.148 1.00 19.71 109 ILE A C 1
ATOM 829 O O . ILE A 1 108 ? 51.837 48.363 16.889 1.00 21.00 109 ILE A O 1
ATOM 834 N N . GLU A 1 109 ? 53.562 49.271 15.792 1.00 19.67 110 GLU A N 1
ATOM 835 C CA . GLU A 1 109 ? 54.477 48.233 16.211 1.00 20.70 110 GLU A CA 1
ATOM 836 C C . GLU A 1 109 ? 55.721 48.760 16.902 1.00 20.88 110 GLU A C 1
ATOM 837 O O . GLU A 1 109 ? 56.113 49.908 16.710 1.00 21.22 110 GLU A O 1
ATOM 843 N N . GLU A 1 110 ? 56.327 47.906 17.720 1.00 22.39 111 GLU A N 1
ATOM 844 C CA . GLU A 1 110 ? 57.557 48.232 18.426 1.00 24.33 111 GLU A CA 1
ATOM 845 C C . GLU A 1 110 ? 58.428 46.987 18.272 1.00 25.42 111 GLU A C 1
ATOM 846 O O . GLU A 1 110 ? 58.078 45.905 18.755 1.00 26.13 111 GLU A O 1
ATOM 852 N N . GLU A 1 111 ? 59.544 47.145 17.563 1.00 24.47 112 GLU A N 1
ATOM 853 C CA . GLU A 1 111 ? 60.469 46.050 17.300 1.00 25.88 112 GLU A CA 1
ATOM 854 C C . GLU A 1 111 ? 59.766 44.882 16.619 1.00 26.40 112 GLU A C 1
ATOM 855 O O . GLU A 1 111 ? 60.119 43.720 16.820 1.00 26.70 112 GLU A O 1
ATOM 861 N N . GLY A 1 112 ? 58.767 45.198 15.805 1.00 26.55 113 GLY A N 1
ATOM 862 C CA . GLY A 1 112 ? 58.042 44.151 15.115 1.00 27.04 113 GLY A CA 1
ATOM 863 C C . GLY A 1 112 ? 56.864 43.568 15.879 1.00 27.62 113 GLY A C 1
ATOM 864 O O . GLY A 1 112 ? 56.175 42.693 15.358 1.00 30.00 113 GLY A O 1
ATOM 865 N N . LYS A 1 113 ? 56.620 44.033 17.101 1.00 27.16 114 LYS A N 1
ATOM 866 C CA . LYS A 1 113 ? 55.496 43.513 17.883 1.00 26.54 114 LYS A CA 1
ATOM 867 C C . LYS A 1 113 ? 54.380 44.549 18.017 1.00 24.51 114 LYS A C 1
ATOM 868 O O . LYS A 1 113 ? 54.622 45.687 18.407 1.00 24.70 114 LYS A O 1
ATOM 874 N N . ILE A 1 114 ? 53.154 44.143 17.706 1.00 22.54 115 ILE A N 1
ATOM 875 C CA . ILE A 1 114 ? 52.000 45.043 17.781 1.00 21.00 115 ILE A CA 1
ATOM 876 C C . ILE A 1 114 ? 51.785 45.495 19.223 1.00 20.91 115 ILE A C 1
ATOM 877 O O . ILE A 1 114 ? 51.576 44.670 20.107 1.00 22.98 115 ILE A O 1
ATOM 882 N N . VAL A 1 115 ? 51.812 46.805 19.450 1.00 21.31 116 VAL A N 1
ATOM 883 C CA . VAL A 1 115 ? 51.645 47.362 20.790 1.00 20.09 116 VAL A CA 1
ATOM 884 C C . VAL A 1 115 ? 50.505 48.379 20.902 1.00 20.38 116 VAL A C 1
ATOM 885 O O . VAL A 1 115 ? 50.309 48.999 21.948 1.00 21.02 116 VAL A O 1
ATOM 889 N N . GLY A 1 116 ? 49.763 48.556 19.821 1.00 20.39 117 GLY A N 1
ATOM 890 C CA . GLY A 1 116 ? 48.681 49.517 19.838 1.00 17.96 117 GLY A CA 1
ATOM 891 C C . GLY A 1 116 ? 48.168 49.782 18.440 1.00 17.64 117 GLY A C 1
ATOM 892 O O . GLY A 1 116 ? 48.546 49.092 17.487 1.00 15.02 117 GLY A O 1
ATOM 893 N N . ILE A 1 117 ? 47.315 50.791 18.315 1.00 17.57 118 ILE A N 1
ATOM 894 C CA . ILE A 1 117 ? 46.722 51.123 17.034 1.00 17.72 118 ILE A CA 1
ATOM 895 C C . ILE A 1 117 ? 46.423 52.610 16.968 1.00 18.58 118 ILE A C 1
ATOM 896 O O . ILE A 1 117 ? 46.284 53.261 17.998 1.00 20.79 118 ILE A O 1
ATOM 901 N N . PHE A 1 118 ? 46.340 53.138 15.751 1.00 16.79 119 PHE A N 1
ATOM 902 C CA . PHE A 1 118 ? 46.031 54.541 15.530 1.00 15.54 119 PHE A CA 1
ATOM 903 C C . PHE A 1 118 ? 44.898 54.574 14.522 1.00 16.72 119 PHE A C 1
ATOM 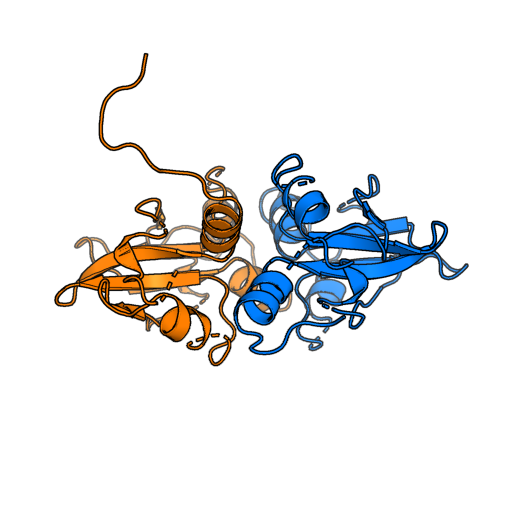904 O O . PHE A 1 118 ? 45.029 54.058 13.413 1.00 16.45 119 PHE A O 1
ATOM 912 N N . THR A 1 119 ? 43.783 55.178 14.911 1.00 17.48 120 THR A N 1
ATOM 913 C CA . THR A 1 119 ? 42.627 55.253 14.034 1.00 16.50 120 THR A CA 1
ATOM 914 C C . THR A 1 119 ? 42.318 56.710 13.791 1.00 16.68 120 THR A C 1
ATOM 915 O O . THR A 1 119 ? 42.960 57.588 14.372 1.00 17.83 120 THR A O 1
ATOM 919 N N . LEU A 1 120 ? 41.337 56.968 12.933 1.00 15.95 121 LEU A N 1
ATOM 920 C CA . LEU A 1 120 ? 40.943 58.331 12.646 1.00 15.57 121 LEU A CA 1
ATOM 921 C C . LEU A 1 120 ? 40.229 58.905 13.857 1.00 15.67 121 LEU A C 1
ATOM 922 O O . LEU A 1 120 ? 40.128 60.122 13.992 1.00 14.46 121 LEU A O 1
ATOM 927 N N . SER A 1 121 ? 39.726 58.032 14.731 1.00 14.84 122 SER A N 1
ATOM 928 C CA . SER A 1 121 ? 39.068 58.497 15.949 1.00 15.02 122 SER A CA 1
ATOM 929 C C . SER A 1 121 ? 40.153 59.074 16.853 1.00 15.72 122 SER A C 1
ATOM 930 O O . SER A 1 121 ? 39.930 60.062 17.543 1.00 15.96 122 SER A O 1
ATOM 933 N N . ASP A 1 122 ? 41.330 58.448 16.841 1.00 16.57 123 ASP A N 1
ATOM 934 C CA . ASP A 1 122 ? 42.452 58.936 17.633 1.00 16.54 123 ASP A CA 1
ATOM 935 C C . ASP A 1 122 ? 42.908 60.239 17.006 1.00 17.89 123 ASP A C 1
ATOM 936 O O . ASP A 1 122 ? 43.394 61.139 17.705 1.00 18.81 123 ASP A O 1
ATOM 941 N N . LEU A 1 123 ? 42.743 60.342 15.687 1.00 16.75 124 LEU A N 1
ATOM 942 C CA . LEU A 1 123 ? 43.119 61.563 14.973 1.00 16.80 124 LEU A CA 1
ATOM 943 C C . LEU A 1 123 ? 42.252 62.718 15.475 1.00 18.65 124 LEU A C 1
ATOM 944 O O . LEU A 1 123 ? 42.755 63.812 15.740 1.00 17.45 124 LEU A O 1
ATOM 949 N N . LEU A 1 124 ? 40.956 62.455 15.627 1.00 18.16 125 LEU A N 1
ATOM 950 C CA . LEU A 1 124 ? 40.023 63.470 16.098 1.00 20.00 125 LEU A CA 1
ATOM 951 C C . LEU A 1 124 ? 40.434 63.976 17.480 1.00 20.05 125 LEU A C 1
ATOM 952 O O . LEU A 1 124 ? 40.473 65.186 17.715 1.00 18.88 125 LEU A O 1
ATOM 957 N N . GLU A 1 125 ? 40.735 63.055 18.391 1.00 20.11 126 GLU A N 1
ATOM 958 C CA . GLU A 1 125 ? 41.159 63.444 19.729 1.00 21.39 126 GLU A CA 1
ATOM 959 C C . GLU A 1 125 ? 42.462 64.249 19.701 1.00 19.95 126 GLU A C 1
ATOM 960 O O . GLU A 1 125 ? 42.585 65.251 20.401 1.00 20.90 126 GLU A O 1
ATOM 966 N N . ALA A 1 126 ? 43.424 63.822 18.882 1.00 19.26 127 ALA A N 1
ATOM 967 C CA . ALA A 1 126 ? 44.688 64.543 18.770 1.00 18.90 127 ALA A CA 1
ATOM 968 C C . ALA A 1 126 ? 44.414 65.945 18.236 1.00 19.72 127 ALA A C 1
ATOM 969 O O . ALA A 1 126 ? 45.057 66.912 18.632 1.00 19.88 127 ALA A O 1
ATOM 971 N N . SER A 1 127 ? 43.452 66.041 17.329 1.00 20.56 128 SER A N 1
ATOM 972 C CA . SER A 1 127 ? 43.079 67.320 16.741 1.00 22.93 128 SER A CA 1
ATOM 973 C C . SER A 1 127 ? 42.606 68.302 17.806 1.00 22.65 128 SER A C 1
ATOM 974 O O . SER A 1 127 ? 42.830 69.503 17.693 1.00 23.74 128 SER A O 1
ATOM 977 N N . ARG A 1 128 ? 41.950 67.781 18.838 1.00 23.48 129 ARG A N 1
ATOM 978 C CA . ARG A 1 128 ? 41.424 68.625 19.903 1.00 23.47 129 ARG A CA 1
ATOM 979 C C . ARG A 1 128 ? 42.403 68.898 21.035 1.00 24.58 129 ARG A C 1
ATOM 980 O O . ARG A 1 128 ? 42.153 69.776 21.857 1.00 25.86 129 ARG A O 1
ATOM 988 N N . ARG A 1 129 ? 43.507 68.166 21.103 1.00 23.75 130 ARG A N 1
ATOM 989 C CA . ARG A 1 129 ? 44.430 68.417 22.196 1.00 26.40 130 ARG A CA 1
ATOM 990 C C . ARG A 1 129 ? 44.967 69.844 22.155 1.00 26.36 130 ARG A C 1
ATOM 991 O O . ARG A 1 129 ? 45.264 70.376 21.087 1.00 27.78 130 ARG A O 1
ATOM 999 N N . ARG A 1 130 ? 45.056 70.465 23.328 1.00 27.10 131 ARG A N 1
ATOM 1000 C CA . ARG A 1 130 ? 45.506 71.847 23.458 1.00 28.09 131 ARG A CA 1
ATOM 1001 C C . ARG A 1 130 ? 46.991 72.006 23.749 1.00 28.08 131 ARG A C 1
ATOM 1002 O O . ARG A 1 130 ? 47.567 73.051 23.468 1.00 28.04 131 ARG A O 1
ATOM 1010 N N . LEU A 1 131 ? 47.610 70.974 24.312 1.00 28.35 132 LEU A N 1
ATOM 1011 C CA . LEU A 1 131 ? 49.034 71.025 24.626 1.00 28.81 132 LEU A CA 1
ATOM 1012 C C . LEU A 1 131 ? 49.832 70.145 23.668 1.00 29.59 132 LEU A C 1
ATOM 1013 O O . LEU A 1 131 ? 49.307 69.171 23.129 1.00 29.74 132 LEU A O 1
ATOM 1018 N N . GLU A 1 132 ? 51.094 70.501 23.444 1.00 29.62 133 GLU A N 1
ATOM 1019 C CA . GLU A 1 132 ? 51.968 69.715 22.579 1.00 29.92 133 GLU A CA 1
ATOM 1020 C C . GLU A 1 132 ? 52.889 68.917 23.497 1.00 30.65 133 GLU A C 1
ATOM 1021 O O . GLU A 1 132 ? 53.107 69.304 24.641 1.00 29.83 133 GLU A O 1
ATOM 1027 N N . THR A 1 133 ? 53.437 67.816 22.994 1.00 32.04 134 THR A N 1
ATOM 1028 C CA . THR A 1 133 ? 54.337 66.975 23.787 1.00 35.39 134 THR A CA 1
ATOM 1029 C C . THR A 1 133 ? 55.781 67.060 23.304 1.00 36.71 134 THR A C 1
ATOM 1030 O O . THR A 1 133 ? 56.098 66.564 22.226 1.00 37.45 134 THR A O 1
ATOM 1034 N N . ALA A 1 134 ? 56.652 67.677 24.100 1.00 37.92 135 ALA A N 1
ATOM 1035 C CA . ALA A 1 134 ? 58.059 67.800 23.722 1.00 39.71 135 ALA A CA 1
ATOM 1036 C C . ALA A 1 134 ? 58.573 66.451 23.221 1.00 40.34 135 ALA A C 1
ATOM 1037 O O . ALA A 1 134 ? 59.093 66.398 22.086 1.00 40.83 135 ALA A O 1
ATOM 1047 N N . ASP B 1 4 ? 41.735 74.751 10.045 1.00 44.90 5 ASP B N 1
ATOM 1048 C CA . ASP B 1 4 ? 41.567 75.781 11.055 1.00 43.82 5 ASP B CA 1
ATOM 1049 C C . ASP B 1 4 ? 40.325 75.508 11.899 1.00 44.17 5 ASP B C 1
ATOM 1050 O O . ASP B 1 4 ? 39.207 75.578 11.405 1.00 44.09 5 ASP B O 1
ATOM 1063 N N . LYS B 1 6 ? 38.834 77.230 13.778 1.00 33.91 7 LYS B N 1
ATOM 1064 C CA . LYS B 1 6 ? 37.958 78.392 13.839 1.00 33.03 7 LYS B CA 1
ATOM 1065 C C . LYS B 1 6 ? 37.028 78.489 12.637 1.00 31.44 7 LYS B C 1
ATOM 1066 O O . LYS B 1 6 ? 35.936 79.043 12.743 1.00 30.96 7 LYS B O 1
ATOM 1072 N N . ALA B 1 7 ? 37.461 77.948 11.503 1.00 28.26 8 ALA B N 1
ATOM 1073 C CA . ALA B 1 7 ? 36.680 77.994 10.265 1.00 25.34 8 ALA B CA 1
ATOM 1074 C C . ALA B 1 7 ? 35.380 77.191 10.300 1.00 22.75 8 ALA B C 1
ATOM 1075 O O . ALA B 1 7 ? 35.293 76.163 10.959 1.00 21.37 8 ALA B O 1
ATOM 1077 N N . PRO B 1 8 ? 34.357 77.648 9.564 1.00 21.19 9 PRO B N 1
ATOM 1078 C CA . PRO B 1 8 ? 33.050 76.980 9.502 1.00 21.02 9 PRO B CA 1
ATOM 1079 C C . PRO B 1 8 ? 33.174 75.585 8.915 1.00 21.56 9 PRO B C 1
ATOM 1080 O O . PRO B 1 8 ? 33.944 75.373 7.971 1.00 20.89 9 PRO B O 1
ATOM 1084 N N . ILE B 1 9 ? 32.404 74.643 9.458 1.00 20.62 10 ILE B N 1
ATOM 1085 C CA . ILE B 1 9 ? 32.455 73.260 8.998 1.00 19.47 10 ILE B CA 1
ATOM 1086 C C . ILE B 1 9 ? 32.136 73.130 7.517 1.00 21.04 10 ILE B C 1
ATOM 1087 O O . ILE B 1 9 ? 32.512 72.154 6.878 1.00 19.71 10 ILE B O 1
ATOM 1092 N N . LYS B 1 10 ? 31.455 74.118 6.962 1.00 22.21 11 LYS B N 1
ATOM 1093 C CA . LYS B 1 10 ? 31.102 74.036 5.560 1.00 24.46 11 LYS B CA 1
ATOM 1094 C C . LYS B 1 10 ? 32.285 73.932 4.614 1.00 25.14 11 LYS B C 1
ATOM 1095 O O . LYS B 1 10 ? 32.113 73.540 3.463 1.00 24.92 11 LYS B O 1
ATOM 1101 N N . VAL B 1 11 ? 33.486 74.255 5.086 1.00 25.75 12 VAL B N 1
ATOM 1102 C CA . VAL B 1 11 ? 34.647 74.173 4.207 1.00 26.53 12 VAL B CA 1
ATOM 1103 C C . VAL B 1 11 ? 35.290 72.784 4.193 1.00 27.26 12 VAL B C 1
ATOM 1104 O O . VAL B 1 11 ? 36.026 72.439 3.267 1.00 28.48 12 VAL B O 1
ATOM 1108 N N . TYR B 1 12 ? 35.003 71.982 5.210 1.00 26.85 13 TYR B N 1
ATOM 1109 C CA . TYR B 1 12 ? 35.574 70.643 5.285 1.00 27.86 13 TYR B CA 1
ATOM 1110 C C . TYR B 1 12 ? 34.548 69.547 4.990 1.00 29.51 13 TYR B C 1
ATOM 1111 O O . TYR B 1 12 ? 34.908 68.382 4.825 1.00 29.61 13 TYR B O 1
ATOM 1128 N N . THR B 1 14 ? 31.484 67.437 2.922 1.00 28.13 15 THR B N 1
ATOM 1129 C CA . THR B 1 14 ? 31.370 66.911 1.569 1.00 29.56 15 THR B CA 1
ATOM 1130 C C . THR B 1 14 ? 29.901 66.784 1.159 1.00 30.15 15 THR B C 1
ATOM 1131 O O . THR B 1 14 ? 29.010 66.822 2.006 1.00 29.32 15 THR B O 1
ATOM 1135 N N . LYS B 1 15 ? 29.663 66.633 -0.143 1.00 31.20 16 LYS B N 1
ATOM 1136 C CA . LYS B 1 15 ? 28.308 66.472 -0.682 1.00 32.71 16 LYS B CA 1
ATOM 1137 C C . LYS B 1 15 ? 28.022 64.988 -0.866 1.00 31.89 16 LYS B C 1
ATOM 1138 O O . LYS B 1 15 ? 26.877 64.581 -1.052 1.00 32.45 16 LYS B O 1
ATOM 1144 N N . LYS B 1 16 ? 29.080 64.189 -0.821 1.00 32.15 17 LYS B N 1
ATOM 1145 C CA . LYS B 1 16 ? 28.981 62.746 -0.994 1.00 33.34 17 LYS B CA 1
ATOM 1146 C C . LYS B 1 16 ? 28.115 62.096 0.092 1.00 32.49 17 LYS B C 1
ATOM 1147 O O . LYS B 1 16 ? 28.625 61.429 0.989 1.00 33.30 17 LYS B O 1
ATOM 1153 N N . LEU B 1 17 ? 26.805 62.286 -0.007 1.00 30.83 18 LEU B N 1
ATOM 1154 C CA . LEU B 1 17 ? 25.860 61.732 0.960 1.00 30.03 18 LEU B CA 1
ATOM 1155 C C . LEU B 1 17 ? 24.867 60.831 0.232 1.00 30.63 18 LEU B C 1
ATOM 1156 O O . LEU B 1 17 ? 23.993 61.313 -0.487 1.00 30.30 18 LEU B O 1
ATOM 1161 N N . LEU B 1 18 ? 25.005 59.524 0.412 1.00 29.41 19 LEU B N 1
ATOM 1162 C CA . LEU B 1 18 ? 24.122 58.592 -0.268 1.00 28.42 19 LEU B CA 1
ATOM 1163 C C . LEU B 1 18 ? 22.914 58.149 0.528 1.00 28.21 19 LEU B C 1
ATOM 1164 O O . LEU B 1 18 ? 22.971 57.987 1.741 1.00 28.18 19 LEU B O 1
ATOM 1169 N N . GLY B 1 19 ? 21.814 57.950 -0.182 1.00 27.90 20 GLY B N 1
ATOM 1170 C CA . GLY B 1 19 ? 20.589 57.521 0.455 1.00 27.38 20 GLY B CA 1
ATOM 1171 C C . GLY B 1 19 ? 20.029 56.252 -0.154 1.00 26.22 20 GLY B C 1
ATOM 1172 O O . GLY B 1 19 ? 20.320 55.909 -1.302 1.00 27.31 20 GLY B O 1
ATOM 1173 N N . VAL B 1 20 ? 19.239 55.541 0.638 1.00 24.74 21 VAL B N 1
ATOM 1174 C CA . VAL B 1 20 ? 18.593 54.321 0.190 1.00 24.79 21 VAL B CA 1
ATOM 1175 C C . VAL B 1 20 ? 17.146 54.424 0.644 1.00 24.62 21 VAL B C 1
ATOM 1176 O O . VAL B 1 20 ? 16.830 55.212 1.533 1.00 25.08 21 VAL B O 1
ATOM 1180 N N . LYS B 1 21 ? 16.263 53.651 0.029 1.00 24.31 22 LYS B N 1
ATOM 1181 C CA . LYS B 1 21 ? 14.868 53.681 0.432 1.00 24.22 22 LYS B CA 1
ATOM 1182 C C . LYS B 1 21 ? 14.718 52.795 1.669 1.00 23.99 22 LYS B C 1
ATOM 1183 O O . LYS B 1 21 ? 15.599 51.987 1.972 1.00 22.79 22 LYS B O 1
ATOM 1189 N N . PRO B 1 22 ? 13.610 52.944 2.405 1.00 22.90 23 PRO B N 1
ATOM 1190 C CA . PRO B 1 22 ? 13.358 52.153 3.616 1.00 22.75 23 PRO B CA 1
ATOM 1191 C C . PRO B 1 22 ? 13.312 50.654 3.365 1.00 23.54 23 PRO B C 1
ATOM 1192 O O . PRO B 1 22 ? 13.680 49.864 4.236 1.00 23.28 23 PRO B O 1
ATOM 1196 N N . SER B 1 23 ? 12.856 50.268 2.178 1.00 23.21 24 SER B N 1
ATOM 1197 C CA . SER B 1 23 ? 12.743 48.854 1.821 1.00 23.94 24 SER B CA 1
ATOM 1198 C C . SER B 1 23 ? 14.077 48.219 1.401 1.00 24.76 24 SER B C 1
ATOM 1199 O O . SER B 1 23 ? 14.161 47.009 1.228 1.00 24.94 24 SER B O 1
ATOM 1202 N N . THR B 1 24 ? 15.109 49.039 1.240 1.00 24.35 25 THR B N 1
ATOM 1203 C CA . THR B 1 24 ? 16.428 48.556 0.847 1.00 24.35 25 THR B CA 1
ATOM 1204 C C . THR B 1 24 ? 16.935 47.557 1.891 1.00 24.41 25 THR B C 1
ATOM 1205 O O . THR B 1 24 ? 16.869 47.826 3.088 1.00 24.92 25 THR B O 1
ATOM 1209 N N . SER B 1 25 ? 17.436 46.408 1.452 1.00 22.66 26 SER B N 1
ATOM 1210 C CA . SER B 1 25 ? 17.928 45.420 2.406 1.00 23.33 26 SER B CA 1
ATOM 1211 C C . SER B 1 25 ? 19.319 45.772 2.932 1.00 23.97 26 SER B C 1
ATOM 1212 O O . SER B 1 25 ? 20.117 46.435 2.258 1.00 23.66 26 SER B O 1
ATOM 1215 N N . VAL B 1 26 ? 19.597 45.311 4.144 1.00 24.02 27 VAL B N 1
ATOM 1216 C CA . VAL B 1 26 ? 20.878 45.555 4.783 1.00 25.49 27 VAL B CA 1
ATOM 1217 C C . VAL B 1 26 ? 22.019 45.070 3.903 1.00 27.50 27 VAL B C 1
ATOM 1218 O O . VAL B 1 26 ? 23.056 45.719 3.814 1.00 27.55 27 VAL B O 1
ATOM 1222 N N . GLN B 1 27 ? 21.816 43.940 3.232 1.00 29.28 28 GLN B N 1
ATOM 1223 C CA . GLN B 1 27 ? 22.850 43.395 2.364 1.00 29.38 28 GLN B CA 1
ATOM 1224 C C . GLN B 1 27 ? 23.148 44.330 1.193 1.00 29.29 28 GLN B C 1
ATOM 1225 O O . GLN B 1 27 ? 24.308 44.556 0.856 1.00 31.23 28 GLN B O 1
ATOM 1231 N N . GLU B 1 28 ? 22.107 44.881 0.578 1.00 28.73 29 GLU B N 1
ATOM 1232 C CA . GLU B 1 28 ? 22.290 45.797 -0.545 1.00 26.67 29 GLU B CA 1
ATOM 1233 C C . GLU B 1 28 ? 22.916 47.109 -0.079 1.00 26.42 29 GLU B C 1
ATOM 1234 O O . GLU B 1 28 ? 23.832 47.629 -0.715 1.00 25.43 29 GLU B O 1
ATOM 1240 N N . ALA B 1 29 ? 22.413 47.646 1.027 1.00 24.86 30 ALA B N 1
ATOM 1241 C CA . ALA B 1 29 ? 22.955 48.879 1.577 1.00 24.35 30 ALA B CA 1
ATOM 1242 C C . ALA B 1 29 ? 24.452 48.677 1.875 1.00 24.51 30 ALA B C 1
ATOM 1243 O O . ALA B 1 29 ? 25.272 49.570 1.643 1.00 23.14 30 ALA B O 1
ATOM 1245 N N . SER B 1 30 ? 24.805 47.496 2.379 1.00 24.15 31 SER B N 1
ATOM 1246 C CA . SER B 1 30 ? 26.203 47.192 2.678 1.00 23.89 31 SER B CA 1
ATOM 1247 C C . SER B 1 30 ? 27.073 47.250 1.424 1.00 24.20 31 SER B C 1
ATOM 1248 O O . SER B 1 30 ? 28.180 47.784 1.455 1.00 23.11 31 SER B O 1
ATOM 1251 N N . ARG B 1 31 ? 26.567 46.703 0.323 1.00 24.38 32 ARG B N 1
ATOM 1252 C CA . ARG B 1 31 ? 27.317 46.696 -0.922 1.00 25.28 32 ARG B CA 1
ATOM 1253 C C . ARG B 1 31 ? 27.488 48.110 -1.446 1.00 26.02 32 ARG B C 1
ATOM 1254 O O . ARG B 1 31 ? 28.571 48.495 -1.892 1.00 26.69 32 ARG B O 1
ATOM 1262 N N . LEU B 1 32 ? 26.408 48.877 -1.398 1.00 25.67 33 LEU B N 1
ATOM 1263 C CA . LEU B 1 32 ? 26.439 50.259 -1.851 1.00 27.41 33 LEU B CA 1
ATOM 1264 C C . LEU B 1 32 ? 27.484 51.058 -1.060 1.00 29.17 33 LEU B C 1
ATOM 1265 O O . LEU B 1 32 ? 28.203 51.889 -1.623 1.00 26.52 33 LEU B O 1
ATOM 1286 N N . GLU B 1 35 ? 30.927 50.110 -2.165 1.00 30.99 36 GLU B N 1
ATOM 1287 C CA . GLU B 1 35 ? 31.153 50.609 -3.520 1.00 29.58 36 GLU B CA 1
ATOM 1288 C C . GLU B 1 35 ? 31.567 52.074 -3.511 1.00 28.83 36 GLU B C 1
ATOM 1289 O O . GLU B 1 35 ? 32.557 52.451 -4.131 1.00 28.68 36 GLU B O 1
ATOM 1295 N N . PHE B 1 36 ? 30.804 52.893 -2.797 1.00 27.55 37 PHE B N 1
ATOM 1296 C CA . PHE B 1 36 ? 31.072 54.321 -2.722 1.00 27.25 37 PHE B CA 1
ATOM 1297 C C . PHE B 1 36 ? 31.912 54.797 -1.541 1.00 27.22 37 PHE B C 1
ATOM 1298 O O . PHE B 1 36 ? 32.031 55.995 -1.295 1.00 27.13 37 PHE B O 1
ATOM 1306 N N . ASP B 1 37 ? 32.487 53.850 -0.811 1.00 26.92 38 ASP B N 1
ATOM 1307 C CA . ASP B 1 37 ? 33.376 54.169 0.291 1.00 28.04 38 ASP B CA 1
ATOM 1308 C C . ASP B 1 37 ? 32.826 55.086 1.386 1.00 27.67 38 ASP B C 1
ATOM 1309 O O . ASP B 1 37 ? 33.516 56.020 1.816 1.00 27.27 38 ASP B O 1
ATOM 1314 N N . VAL B 1 38 ? 31.602 54.831 1.839 1.00 26.72 39 VAL B N 1
ATOM 1315 C CA . VAL B 1 38 ? 31.014 55.644 2.902 1.00 25.59 39 VAL B CA 1
ATOM 1316 C C . VAL B 1 38 ? 30.637 54.778 4.099 1.00 25.06 39 VAL B C 1
ATOM 1317 O O . VAL B 1 38 ? 30.256 53.615 3.943 1.00 23.54 39 VAL B O 1
ATOM 1321 N N . GLY B 1 39 ? 30.762 55.345 5.297 1.00 24.21 40 GLY B N 1
ATOM 1322 C CA . GLY B 1 39 ? 30.454 54.597 6.501 1.00 22.05 40 GLY B CA 1
ATOM 1323 C C . GLY B 1 39 ? 29.016 54.702 6.970 1.00 21.56 40 GLY B C 1
ATOM 1324 O O . GLY B 1 39 ? 28.621 54.042 7.933 1.00 22.16 40 GLY B O 1
ATOM 1325 N N . SER B 1 40 ? 28.223 55.511 6.281 1.00 20.33 41 SER B N 1
ATOM 1326 C CA . SER B 1 40 ? 26.839 55.706 6.671 1.00 18.87 41 SER B CA 1
ATOM 1327 C C . SER B 1 40 ? 25.925 55.971 5.493 1.00 18.59 41 SER B C 1
ATOM 1328 O O . SER B 1 40 ? 26.372 56.189 4.374 1.00 19.16 41 SER B O 1
ATOM 1331 N N . LEU B 1 41 ? 24.633 55.954 5.774 1.00 16.79 42 LEU B N 1
ATOM 1332 C CA . LEU B 1 41 ? 23.611 56.191 4.774 1.00 15.71 42 LEU B CA 1
ATOM 1333 C C . LEU B 1 41 ? 22.388 56.807 5.439 1.00 16.32 42 LEU B C 1
ATOM 1334 O O . LEU B 1 41 ? 22.071 56.489 6.584 1.00 13.04 42 LEU B O 1
ATOM 1339 N N . VAL B 1 42 ? 21.724 57.709 4.722 1.00 14.93 43 VAL B N 1
ATOM 1340 C CA . VAL B 1 42 ? 20.487 58.300 5.204 1.00 16.14 43 VAL B CA 1
ATOM 1341 C C . VAL B 1 42 ? 19.426 57.504 4.462 1.00 15.90 43 VAL B C 1
ATOM 1342 O O . VAL B 1 42 ? 19.704 56.933 3.410 1.00 14.79 43 VAL B O 1
ATOM 1346 N N . VAL B 1 43 ? 18.222 57.456 5.007 1.00 16.93 44 VAL B N 1
ATOM 1347 C CA . VAL B 1 43 ? 17.120 56.736 4.382 1.00 16.07 44 VAL B CA 1
ATOM 1348 C C . VAL B 1 43 ? 16.061 57.756 3.987 1.00 17.70 44 VAL B C 1
ATOM 1349 O O . VAL B 1 43 ? 15.644 58.572 4.809 1.00 19.00 44 VAL B O 1
ATOM 1353 N N . ILE B 1 44 ? 15.625 57.705 2.731 1.00 18.90 45 ILE B N 1
ATOM 1354 C CA . ILE B 1 44 ? 14.644 58.659 2.220 1.00 19.68 45 ILE B CA 1
ATOM 1355 C C . ILE B 1 44 ? 13.314 58.014 1.840 1.00 19.29 45 ILE B C 1
ATOM 1356 O O . ILE B 1 44 ? 13.295 56.961 1.207 1.00 19.02 45 ILE B O 1
ATOM 1361 N N . ASN B 1 45 ? 12.206 58.634 2.234 1.00 18.99 46 ASN B N 1
ATOM 1362 C CA . ASN B 1 45 ? 10.888 58.093 1.887 1.00 21.69 46 ASN B CA 1
ATOM 1363 C C . ASN B 1 45 ? 10.524 58.486 0.447 1.00 22.57 46 ASN B C 1
ATOM 1364 O O . ASN B 1 45 ? 11.279 59.198 -0.213 1.00 21.20 46 ASN B O 1
ATOM 1369 N N . ASP B 1 46 ? 9.361 58.040 -0.025 1.00 26.01 47 ASP B N 1
ATOM 1370 C CA . ASP B 1 46 ? 8.931 58.320 -1.395 1.00 29.78 47 ASP B CA 1
ATOM 1371 C C . ASP B 1 46 ? 8.710 59.785 -1.734 1.00 30.10 47 ASP B C 1
ATOM 1372 O O . ASP B 1 46 ? 8.584 60.130 -2.905 1.00 29.98 47 ASP B O 1
ATOM 1377 N N . ASP B 1 47 ? 8.648 60.645 -0.725 1.00 30.79 48 ASP B N 1
ATOM 1378 C CA . ASP B 1 47 ? 8.462 62.065 -0.979 1.00 31.82 48 ASP B CA 1
ATOM 1379 C C . ASP B 1 47 ? 9.800 62.804 -1.017 1.00 30.86 48 ASP B C 1
ATOM 1380 O O . ASP B 1 47 ? 9.839 64.023 -1.172 1.00 32.89 48 ASP B O 1
ATOM 1385 N N . GLY B 1 48 ? 10.888 62.049 -0.882 1.00 29.09 49 GLY B N 1
ATOM 1386 C CA . GLY B 1 48 ? 12.222 62.620 -0.930 1.00 26.48 49 GLY B CA 1
ATOM 1387 C C . GLY B 1 48 ? 12.764 63.160 0.378 1.00 25.70 49 GLY B C 1
ATOM 1388 O O . GLY B 1 48 ? 13.746 63.900 0.382 1.00 26.88 49 GLY B O 1
ATOM 1389 N N . ASN B 1 49 ? 12.156 62.783 1.493 1.00 22.73 50 ASN B N 1
ATOM 1390 C CA . ASN B 1 49 ? 12.605 63.297 2.778 1.00 22.19 50 ASN B CA 1
ATOM 1391 C C . ASN B 1 49 ? 13.331 62.273 3.625 1.00 20.92 50 ASN B C 1
ATOM 1392 O O . ASN B 1 49 ? 13.060 61.079 3.537 1.00 23.47 50 ASN B O 1
ATOM 1397 N N . VAL B 1 50 ? 14.263 62.747 4.445 1.00 18.55 51 VAL B N 1
ATOM 1398 C CA . VAL B 1 50 ? 15.011 61.848 5.301 1.00 16.76 51 VAL B CA 1
ATOM 1399 C C . VAL B 1 50 ? 14.125 61.309 6.412 1.00 16.76 51 VAL B C 1
ATOM 1400 O O . VAL B 1 50 ? 13.523 62.070 7.178 1.00 17.67 51 VAL B O 1
ATOM 1404 N N . VAL B 1 51 ? 14.047 59.988 6.479 1.00 16.43 52 VAL B N 1
ATOM 1405 C CA . VAL B 1 51 ? 13.249 59.311 7.479 1.00 16.09 52 VAL B CA 1
ATOM 1406 C C . VAL B 1 51 ? 14.144 58.533 8.419 1.00 14.89 52 VAL B C 1
ATOM 1407 O O . VAL B 1 51 ? 13.699 58.069 9.458 1.00 15.45 52 VAL B O 1
ATOM 1411 N N . GLY B 1 52 ? 15.412 58.392 8.055 1.00 14.78 53 GLY B N 1
ATOM 1412 C CA . GLY B 1 52 ? 16.318 57.650 8.904 1.00 15.00 53 GLY B CA 1
ATOM 1413 C C . GLY B 1 52 ? 17.788 57.843 8.603 1.00 16.38 53 GLY B C 1
ATOM 1414 O O . GLY B 1 52 ? 18.158 58.580 7.697 1.00 15.47 53 GLY B O 1
ATOM 1415 N N . PHE B 1 53 ? 18.622 57.144 9.363 1.00 16.89 54 PHE B N 1
ATOM 1416 C CA . PHE B 1 53 ? 20.067 57.234 9.228 1.00 16.76 54 PHE B CA 1
ATOM 1417 C C . PHE B 1 53 ? 20.682 56.024 9.923 1.00 17.29 54 PHE B C 1
ATOM 1418 O O . PHE B 1 53 ? 20.147 55.547 10.938 1.00 18.02 54 PHE B O 1
ATOM 1426 N N . PHE B 1 54 ? 21.796 55.530 9.390 1.00 16.31 55 PHE B N 1
ATOM 1427 C CA . PHE B 1 54 ? 22.473 54.390 9.998 1.00 16.17 55 PHE B CA 1
ATOM 1428 C C . PHE B 1 54 ? 23.913 54.219 9.506 1.00 16.82 55 PHE B C 1
ATOM 1429 O O . PHE B 1 54 ? 24.272 54.611 8.393 1.00 16.29 55 PHE B O 1
ATOM 1437 N N . THR B 1 55 ? 24.735 53.630 10.365 1.00 16.67 56 THR B N 1
ATOM 1438 C CA . THR B 1 55 ? 26.146 53.415 10.065 1.00 17.17 56 THR B CA 1
ATOM 1439 C C . THR B 1 55 ? 26.468 51.944 9.900 1.00 16.77 56 THR B C 1
ATOM 1440 O O . THR B 1 55 ? 25.595 51.090 10.007 1.00 16.20 56 THR B O 1
ATOM 1444 N N . LYS B 1 56 ? 27.736 51.664 9.624 1.00 18.82 57 LYS B N 1
ATOM 1445 C CA . LYS B 1 56 ? 28.206 50.298 9.468 1.00 18.48 57 LYS B CA 1
ATOM 1446 C C . LYS B 1 56 ? 28.159 49.668 10.855 1.00 17.75 57 LYS B C 1
ATOM 1447 O O . LYS B 1 56 ? 27.845 48.487 11.017 1.00 16.92 57 LYS B O 1
ATOM 1453 N N . SER B 1 57 ? 28.455 50.487 11.855 1.00 17.62 58 SER B N 1
ATOM 1454 C CA . SER B 1 57 ? 28.445 50.035 13.227 1.00 19.10 58 SER B CA 1
ATOM 1455 C C . SER B 1 57 ? 27.048 49.563 13.616 1.00 21.03 58 SER B C 1
ATOM 1456 O O . SER B 1 57 ? 26.910 48.549 14.302 1.00 22.50 58 SER B O 1
ATOM 1459 N N . ASP B 1 58 ? 26.017 50.292 13.188 1.00 22.32 59 ASP B N 1
ATOM 1460 C CA . ASP B 1 58 ? 24.642 49.911 13.507 1.00 22.78 59 ASP B CA 1
ATOM 1461 C C . ASP B 1 58 ? 24.377 48.534 12.927 1.00 22.89 59 ASP B C 1
ATOM 1462 O O . ASP B 1 58 ? 23.710 47.709 13.545 1.00 22.54 59 ASP B O 1
ATOM 1467 N N . ILE B 1 59 ? 24.898 48.305 11.726 1.00 22.89 60 ILE B N 1
ATOM 1468 C CA . ILE B 1 59 ? 24.739 47.029 11.042 1.00 24.37 60 ILE B CA 1
ATOM 1469 C C . ILE B 1 59 ? 25.378 45.891 11.835 1.00 25.57 60 ILE B C 1
ATOM 1470 O O . ILE B 1 59 ? 24.830 44.795 11.889 1.00 25.91 60 ILE B O 1
ATOM 1475 N N . ILE B 1 60 ? 26.523 46.152 12.464 1.00 26.58 61 ILE B N 1
ATOM 1476 C CA . ILE B 1 60 ? 27.190 45.114 13.246 1.00 27.32 61 ILE B CA 1
ATOM 1477 C C . ILE B 1 60 ? 26.407 44.821 14.530 1.00 29.88 61 ILE B C 1
ATOM 1478 O O . ILE B 1 60 ? 26.130 43.668 14.849 1.00 28.66 61 ILE B O 1
ATOM 1483 N N . ARG B 1 61 ? 26.035 45.876 15.249 1.00 31.97 62 ARG B N 1
ATOM 1484 C CA . ARG B 1 61 ? 25.303 45.739 16.504 1.00 34.39 62 ARG B CA 1
ATOM 1485 C C . ARG B 1 61 ? 23.832 45.314 16.393 1.00 34.98 62 ARG B C 1
ATOM 1486 O O . ARG B 1 61 ? 23.330 44.582 17.247 1.00 36.20 62 ARG B O 1
ATOM 1494 N N . ARG B 1 62 ? 23.141 45.768 15.356 1.00 34.76 63 ARG B N 1
ATOM 1495 C CA . ARG B 1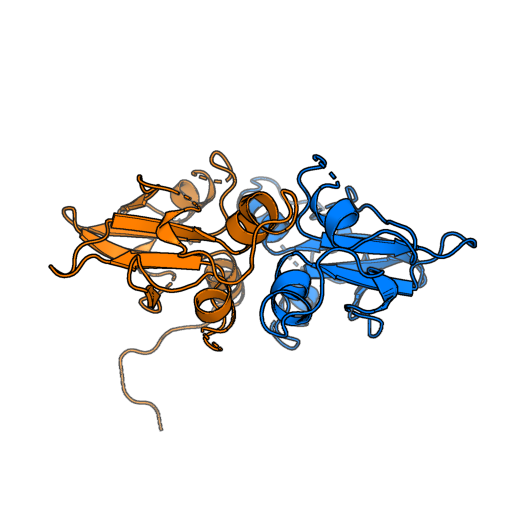 62 ? 21.729 45.436 15.217 1.00 35.68 63 ARG B CA 1
ATOM 1496 C C . ARG B 1 62 ? 21.407 44.296 14.262 1.00 35.37 63 ARG B C 1
ATOM 1497 O O . ARG B 1 62 ? 20.244 43.909 14.119 1.00 35.04 63 ARG B O 1
ATOM 1505 N N . VAL B 1 63 ? 22.435 43.748 13.621 1.00 34.30 64 VAL B N 1
ATOM 1506 C CA . VAL B 1 63 ? 22.233 42.642 12.700 1.00 34.41 64 VAL B CA 1
ATOM 1507 C C . VAL B 1 63 ? 23.131 41.450 13.038 1.00 34.97 64 VAL B C 1
ATOM 1508 O O . VAL B 1 63 ? 22.635 40.407 13.448 1.00 35.76 64 VAL B O 1
ATOM 1512 N N . ILE B 1 64 ? 24.445 41.613 12.878 1.00 34.20 65 ILE B N 1
ATOM 1513 C CA . ILE B 1 64 ? 25.398 40.541 13.156 1.00 33.09 65 ILE B CA 1
ATOM 1514 C C . ILE B 1 64 ? 25.290 39.925 14.545 1.00 34.50 65 ILE B C 1
ATOM 1515 O O . ILE B 1 64 ? 25.244 38.705 14.673 1.00 34.38 65 ILE B O 1
ATOM 1520 N N . VAL B 1 65 ? 25.263 40.750 15.586 1.00 35.02 66 VAL B N 1
ATOM 1521 C CA . VAL B 1 65 ? 25.183 40.214 16.940 1.00 37.05 66 VAL B CA 1
ATOM 1522 C C . VAL B 1 65 ? 23.885 39.439 17.201 1.00 39.56 66 VAL B C 1
ATOM 1523 O O . VAL B 1 65 ? 23.921 38.297 17.656 1.00 39.06 66 VAL B O 1
ATOM 1527 N N . PRO B 1 66 ? 22.722 40.046 16.915 1.00 41.36 67 PRO B N 1
ATOM 1528 C CA . PRO B 1 66 ? 21.453 39.345 17.144 1.00 42.71 67 PRO B CA 1
ATOM 1529 C C . PRO B 1 66 ? 21.234 38.158 16.198 1.00 43.54 67 PRO B C 1
ATOM 1530 O O . PRO B 1 66 ? 20.340 37.340 16.412 1.00 43.50 67 PRO B O 1
ATOM 1534 N N . GLY B 1 67 ? 22.052 38.068 15.155 1.00 44.68 68 GLY B N 1
ATOM 1535 C CA . GLY B 1 67 ? 21.911 36.979 14.202 1.00 46.28 68 GLY B CA 1
ATOM 1536 C C . GLY B 1 67 ? 20.656 37.106 13.350 1.00 47.64 68 GLY B C 1
ATOM 1537 O O . GLY B 1 67 ? 19.917 36.137 13.147 1.00 47.94 68 GLY B O 1
ATOM 1538 N N . LEU B 1 68 ? 20.415 38.312 12.850 1.00 48.05 69 LEU B N 1
ATOM 1539 C CA . LEU B 1 68 ? 19.254 38.577 12.022 1.00 48.13 69 LEU B CA 1
ATOM 1540 C C . LEU B 1 68 ? 19.607 38.384 10.561 1.00 47.73 69 LEU B C 1
ATOM 1541 O O . LEU B 1 68 ? 20.765 38.494 10.173 1.00 48.33 69 LEU B O 1
ATOM 1546 N N . PRO B 1 69 ? 18.604 38.071 9.734 1.00 47.71 70 PRO B N 1
ATOM 1547 C CA . PRO B 1 69 ? 18.806 37.863 8.299 1.00 47.33 70 PRO B CA 1
ATOM 1548 C C . PRO B 1 69 ? 19.473 39.075 7.654 1.00 46.83 70 PRO B C 1
ATOM 1549 O O . PRO B 1 69 ? 19.267 40.206 8.086 1.00 47.26 70 PRO B O 1
ATOM 1553 N N . TYR B 1 70 ? 20.266 38.828 6.619 1.00 46.72 71 TYR B N 1
ATOM 1554 C CA . TYR B 1 70 ? 20.967 39.891 5.910 1.00 47.17 71 TYR B CA 1
ATOM 1555 C C . TYR B 1 70 ? 20.034 40.534 4.898 1.00 45.85 71 TYR B C 1
ATOM 1556 O O . TYR B 1 70 ? 20.382 41.532 4.265 1.00 45.47 71 TYR B O 1
ATOM 1565 N N . ASP B 1 71 ? 18.847 39.952 4.754 1.00 43.85 72 ASP B N 1
ATOM 1566 C CA . ASP B 1 71 ? 17.858 40.458 3.814 1.00 41.95 72 ASP B CA 1
ATOM 1567 C C . ASP B 1 71 ? 16.838 41.401 4.445 1.00 39.35 72 ASP B C 1
ATOM 1568 O O . ASP B 1 71 ? 15.957 41.902 3.746 1.00 39.75 72 ASP B O 1
ATOM 1573 N N . ILE B 1 72 ? 16.936 41.645 5.751 1.00 35.53 73 ILE B N 1
ATOM 1574 C CA . ILE B 1 72 ? 15.973 42.538 6.386 1.00 33.69 73 ILE B CA 1
ATOM 1575 C C . ILE B 1 72 ? 16.133 43.978 5.903 1.00 31.32 73 ILE B C 1
ATOM 1576 O O . ILE B 1 72 ? 17.242 44.438 5.626 1.00 31.83 73 ILE B O 1
ATOM 1581 N N . PRO B 1 73 ? 15.017 44.709 5.785 1.00 29.67 74 PRO B N 1
ATOM 1582 C CA . PRO B 1 73 ? 15.082 46.101 5.332 1.00 28.11 74 PRO B CA 1
ATOM 1583 C C . PRO B 1 73 ? 15.740 46.983 6.390 1.00 25.47 74 PRO B C 1
ATOM 1584 O O . PRO B 1 73 ? 15.455 46.854 7.579 1.00 24.68 74 PRO B O 1
ATOM 1588 N N . VAL B 1 74 ? 16.631 47.866 5.948 1.00 24.54 75 VAL B N 1
ATOM 1589 C CA . VAL B 1 74 ? 17.350 48.777 6.838 1.00 21.55 75 VAL B CA 1
ATOM 1590 C C . VAL B 1 74 ? 16.414 49.566 7.758 1.00 22.12 75 VAL B C 1
ATOM 1591 O O . VAL B 1 74 ? 16.830 50.115 8.777 1.00 18.91 75 VAL B O 1
ATOM 1595 N N . GLU B 1 75 ? 15.147 49.623 7.385 1.00 22.22 76 GLU B N 1
ATOM 1596 C CA . GLU B 1 75 ? 14.157 50.336 8.173 1.00 24.67 76 GLU B CA 1
ATOM 1597 C C . GLU B 1 75 ? 14.124 49.759 9.586 1.00 25.40 76 GLU B C 1
ATOM 1598 O O . GLU B 1 75 ? 13.847 50.465 10.559 1.00 25.65 76 GLU B O 1
ATOM 1604 N N . ARG B 1 76 ? 14.438 48.474 9.689 1.00 25.12 77 ARG B N 1
ATOM 1605 C CA . ARG B 1 76 ? 14.428 47.772 10.963 1.00 26.84 77 ARG B CA 1
ATOM 1606 C C . ARG B 1 76 ? 15.624 48.028 11.873 1.00 26.24 77 ARG B C 1
ATOM 1607 O O . ARG B 1 76 ? 15.600 47.637 13.039 1.00 25.25 77 ARG B O 1
ATOM 1615 N N . ILE B 1 77 ? 16.659 48.683 11.349 1.00 25.05 78 ILE B N 1
ATOM 1616 C CA . ILE B 1 77 ? 17.853 48.957 12.138 1.00 26.03 78 ILE B CA 1
ATOM 1617 C C . ILE B 1 77 ? 18.308 50.404 12.116 1.00 27.24 78 ILE B C 1
ATOM 1618 O O . ILE B 1 77 ? 19.301 50.746 12.756 1.00 25.86 78 ILE B O 1
ATOM 1631 N N . THR B 1 79 ? 18.248 54.576 12.751 1.00 23.95 80 THR B N 1
ATOM 1632 C CA . THR B 1 79 ? 17.929 55.470 13.863 1.00 26.13 80 THR B CA 1
ATOM 1633 C C . THR B 1 79 ? 17.033 56.535 13.258 1.00 25.08 80 THR B C 1
ATOM 1634 O O . THR B 1 79 ? 17.293 57.006 12.151 1.00 27.19 80 THR B O 1
ATOM 1638 N N . ARG B 1 80 ? 15.985 56.921 13.974 1.00 23.40 81 ARG B N 1
ATOM 1639 C CA . ARG B 1 80 ? 15.047 57.891 13.436 1.00 22.18 81 ARG B CA 1
ATOM 1640 C C . ARG B 1 80 ? 15.117 59.345 13.920 1.00 23.36 81 ARG B C 1
ATOM 1641 O O . ARG B 1 80 ? 14.101 60.033 14.024 1.00 23.02 81 ARG B O 1
ATOM 1649 N N . ASN B 1 81 ? 16.322 59.805 14.222 1.00 23.05 82 ASN B N 1
ATOM 1650 C CA . ASN B 1 81 ? 16.549 61.195 14.595 1.00 24.45 82 ASN B CA 1
ATOM 1651 C C . ASN B 1 81 ? 17.988 61.429 14.189 1.00 24.73 82 ASN B C 1
ATOM 1652 O O . ASN B 1 81 ? 18.799 60.508 14.240 1.00 25.71 82 ASN B O 1
ATOM 1657 N N . LEU B 1 82 ? 18.309 62.645 13.767 1.00 24.36 83 LEU B N 1
ATOM 1658 C CA . LEU B 1 82 ? 19.656 62.943 13.316 1.00 22.40 83 LEU B CA 1
ATOM 1659 C C . LEU B 1 82 ? 20.449 63.849 14.241 1.00 22.15 83 LEU B C 1
ATOM 1660 O O . LEU B 1 82 ? 19.895 64.699 14.928 1.00 21.99 83 LEU B O 1
ATOM 1665 N N . ILE B 1 83 ? 21.762 63.651 14.250 1.00 21.86 84 ILE B N 1
ATOM 1666 C CA . ILE B 1 83 ? 22.660 64.480 15.039 1.00 21.64 84 ILE B CA 1
ATOM 1667 C C . ILE B 1 83 ? 23.346 65.307 13.973 1.00 22.43 84 ILE B C 1
ATOM 1668 O O . ILE B 1 83 ? 24.025 64.770 13.090 1.00 22.99 84 ILE B O 1
ATOM 1673 N N . THR B 1 84 ? 23.159 66.617 14.061 1.00 22.00 85 THR B N 1
ATOM 1674 C CA . THR B 1 84 ? 23.694 67.520 13.066 1.00 21.05 85 THR B CA 1
ATOM 1675 C C . THR B 1 84 ? 24.527 68.655 13.606 1.00 21.57 85 THR B C 1
ATOM 1676 O O . THR B 1 84 ? 24.688 68.830 14.810 1.00 22.36 85 THR B O 1
ATOM 1680 N N . ALA B 1 85 ? 25.043 69.431 12.670 1.00 20.71 86 ALA B N 1
ATOM 1681 C CA . ALA B 1 85 ? 25.852 70.589 12.957 1.00 20.42 86 ALA B CA 1
ATOM 1682 C C . ALA B 1 85 ? 25.497 71.563 11.852 1.00 21.52 86 ALA B C 1
ATOM 1683 O O . ALA B 1 85 ? 25.224 71.158 10.728 1.00 22.36 86 ALA B O 1
ATOM 1685 N N . ASN B 1 86 ? 25.499 72.845 12.163 1.00 20.51 87 ASN B N 1
ATOM 1686 C CA . ASN B 1 86 ? 25.174 73.849 11.172 1.00 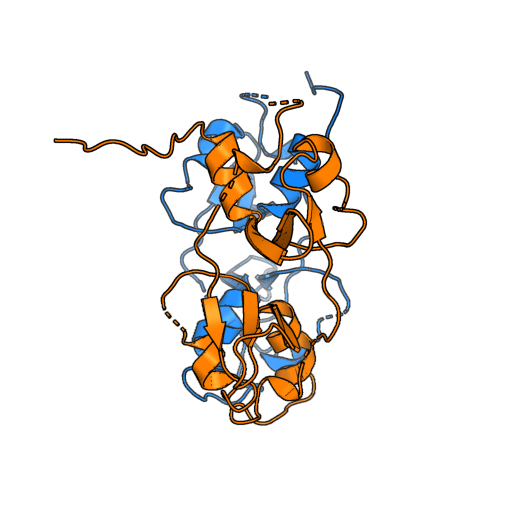21.29 87 ASN B CA 1
ATOM 1687 C C . ASN B 1 86 ? 26.387 74.164 10.278 1.00 22.96 87 ASN B C 1
ATOM 1688 O O . ASN B 1 86 ? 27.536 74.064 10.716 1.00 23.72 87 ASN B O 1
ATOM 1693 N N . VAL B 1 87 ? 26.132 74.543 9.027 1.00 23.93 88 VAL B N 1
ATOM 1694 C CA . VAL B 1 87 ? 27.216 74.857 8.087 1.00 25.18 88 VAL B CA 1
ATOM 1695 C C . VAL B 1 87 ? 28.215 75.862 8.647 1.00 25.43 88 VAL B C 1
ATOM 1696 O O . VAL B 1 87 ? 29.403 75.797 8.338 1.00 26.65 88 VAL B O 1
ATOM 1700 N N . ASN B 1 88 ? 27.732 76.783 9.477 1.00 26.62 89 ASN B N 1
ATOM 1701 C CA . ASN B 1 88 ? 28.590 77.811 10.059 1.00 26.44 89 ASN B CA 1
ATOM 1702 C C . ASN B 1 88 ? 29.273 77.447 11.372 1.00 26.46 89 ASN B C 1
ATOM 1703 O O . ASN B 1 88 ? 30.099 78.208 11.861 1.00 28.79 89 ASN B O 1
ATOM 1708 N N . THR B 1 89 ? 28.926 76.295 11.940 1.00 25.97 90 THR B N 1
ATOM 1709 C CA . THR B 1 89 ? 29.540 75.830 13.180 1.00 23.92 90 THR B CA 1
ATOM 1710 C C . THR B 1 89 ? 31.018 75.595 12.885 1.00 23.00 90 THR B C 1
ATOM 1711 O O . THR B 1 89 ? 31.350 74.869 11.957 1.00 24.30 90 THR B O 1
ATOM 1715 N N . PRO B 1 90 ? 31.923 76.208 13.666 1.00 21.40 91 PRO B N 1
ATOM 1716 C CA . PRO B 1 90 ? 33.363 76.032 13.452 1.00 20.71 91 PRO B CA 1
ATOM 1717 C C . PRO B 1 90 ? 33.836 74.599 13.699 1.00 20.10 91 PRO B C 1
ATOM 1718 O O . PRO B 1 90 ? 33.356 73.911 14.608 1.00 19.04 91 PRO B O 1
ATOM 1722 N N . LEU B 1 91 ? 34.780 74.165 12.873 1.00 17.93 92 LEU B N 1
ATOM 1723 C CA . LEU B 1 91 ? 35.348 72.829 12.948 1.00 19.05 92 LEU B CA 1
ATOM 1724 C C . LEU B 1 91 ? 35.540 72.294 14.368 1.00 19.27 92 LEU B C 1
ATOM 1725 O O . LEU B 1 91 ? 35.059 71.206 14.691 1.00 18.73 92 LEU B O 1
ATOM 1730 N N . GLY B 1 92 ? 36.249 73.055 15.200 1.00 19.40 93 GLY B N 1
ATOM 1731 C CA . GLY B 1 92 ? 36.508 72.643 16.571 1.00 20.40 93 GLY B CA 1
ATOM 1732 C C . GLY B 1 92 ? 35.281 72.190 17.336 1.00 20.14 93 GLY B C 1
ATOM 1733 O O . GLY B 1 92 ? 35.289 71.121 17.946 1.00 20.08 93 GLY B O 1
ATOM 1734 N N . GLU B 1 93 ? 34.232 73.008 17.309 1.00 20.95 94 GLU B N 1
ATOM 1735 C CA . GLU B 1 93 ? 32.982 72.697 17.992 1.00 20.44 94 GLU B CA 1
ATOM 1736 C C . GLU B 1 93 ? 32.311 71.455 17.399 1.00 19.18 94 GLU B C 1
ATOM 1737 O O . GLU B 1 93 ? 31.653 70.684 18.115 1.00 17.93 94 GLU B O 1
ATOM 1743 N N . VAL B 1 94 ? 32.471 71.259 16.094 1.00 18.34 95 VAL B N 1
ATOM 1744 C CA . VAL B 1 94 ? 31.889 70.093 15.442 1.00 16.86 95 VAL B CA 1
ATOM 1745 C C . VAL B 1 94 ? 32.615 68.849 15.941 1.00 17.36 95 VAL B C 1
ATOM 1746 O O . VAL B 1 94 ? 31.990 67.842 16.275 1.00 14.08 95 VAL B O 1
ATOM 1750 N N . LEU B 1 95 ? 33.941 68.929 16.007 1.00 18.22 96 LEU B N 1
ATOM 1751 C CA . LEU B 1 95 ? 34.753 67.816 16.497 1.00 19.81 96 LEU B CA 1
ATOM 1752 C C . LEU B 1 95 ? 34.360 67.459 17.930 1.00 19.02 96 LEU B C 1
ATOM 1753 O O . LEU B 1 95 ? 34.214 66.284 18.278 1.00 19.21 96 LEU B O 1
ATOM 1758 N N . ARG B 1 96 ? 34.192 68.478 18.760 1.00 19.05 97 ARG B N 1
ATOM 1759 C CA . ARG B 1 96 ? 33.809 68.257 20.140 1.00 21.59 97 ARG B CA 1
ATOM 1760 C C . ARG B 1 96 ? 32.438 67.567 20.207 1.00 22.73 97 ARG B C 1
ATOM 1761 O O . ARG B 1 96 ? 32.220 66.648 21.001 1.00 21.36 97 ARG B O 1
ATOM 1769 N N . LYS B 1 97 ? 31.513 68.001 19.366 1.00 24.10 98 LYS B N 1
ATOM 1770 C CA . LYS B 1 97 ? 30.195 67.398 19.372 1.00 26.90 98 LYS B CA 1
ATOM 1771 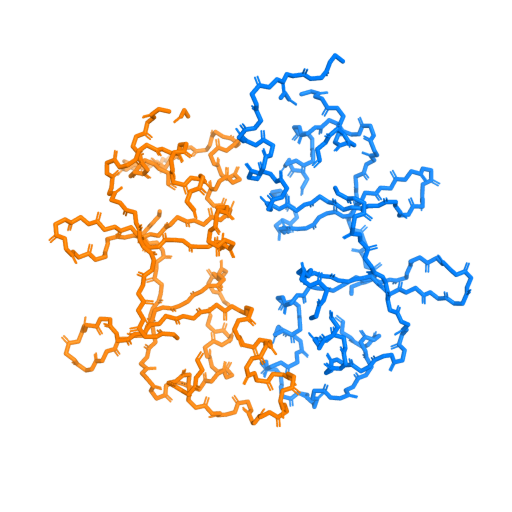C C . LYS B 1 97 ? 30.250 65.924 18.953 1.00 28.77 98 LYS B C 1
ATOM 1772 O O . LYS B 1 97 ? 29.543 65.090 19.508 1.00 29.98 98 LYS B O 1
ATOM 1786 N N . ALA B 1 99 ? 32.707 63.957 19.371 1.00 22.36 100 ALA B N 1
ATOM 1787 C CA . ALA B 1 99 ? 33.388 63.231 20.437 1.00 22.53 100 ALA B CA 1
ATOM 1788 C C . ALA B 1 99 ? 32.407 62.937 21.560 1.00 22.59 100 ALA B C 1
ATOM 1789 O O . ALA B 1 99 ? 32.319 61.810 22.040 1.00 23.31 100 ALA B O 1
ATOM 1791 N N . GLU B 1 100 ? 31.656 63.955 21.961 1.00 23.71 101 GLU B N 1
ATOM 1792 C CA . GLU B 1 100 ? 30.685 63.798 23.031 1.00 25.08 101 GLU B CA 1
ATOM 1793 C C . GLU B 1 100 ? 29.608 62.776 22.662 1.00 25.61 101 GLU B C 1
ATOM 1794 O O . GLU B 1 100 ? 29.186 61.994 23.503 1.00 26.36 101 GLU B O 1
ATOM 1800 N N . HIS B 1 101 ? 29.188 62.768 21.399 1.00 24.82 102 HIS B N 1
ATOM 1801 C CA . HIS B 1 101 ? 28.164 61.839 20.915 1.00 24.30 102 HIS B CA 1
ATOM 1802 C C . HIS B 1 101 ? 28.743 60.496 20.440 1.00 24.84 102 HIS B C 1
ATOM 1803 O O . HIS B 1 101 ? 28.003 59.552 20.154 1.00 22.39 102 HIS B O 1
ATOM 1810 N N . ARG B 1 102 ? 30.067 60.417 20.366 1.00 26.16 103 ARG B N 1
ATOM 1811 C CA . ARG B 1 102 ? 30.737 59.201 19.927 1.00 27.81 103 ARG B CA 1
ATOM 1812 C C . ARG B 1 102 ? 30.361 58.815 18.498 1.00 27.51 103 ARG B C 1
ATOM 1813 O O . ARG B 1 102 ? 30.037 57.665 18.238 1.00 27.37 103 ARG B O 1
ATOM 1821 N N . ILE B 1 103 ? 30.399 59.762 17.570 1.00 26.19 104 ILE B N 1
ATOM 1822 C CA . ILE B 1 103 ? 30.049 59.438 16.195 1.00 25.31 104 ILE B CA 1
ATOM 1823 C C . ILE B 1 103 ? 31.195 59.670 15.218 1.00 25.59 104 ILE B C 1
ATOM 1824 O O . ILE B 1 103 ? 32.099 60.467 15.475 1.00 26.32 104 ILE B O 1
ATOM 1829 N N . LYS B 1 104 ? 31.153 58.958 14.097 1.00 24.75 105 LYS B N 1
ATOM 1830 C CA . LYS B 1 104 ? 32.185 59.064 13.071 1.00 25.07 105 LYS B CA 1
ATOM 1831 C C . LYS B 1 104 ? 31.683 59.853 11.870 1.00 24.47 105 LYS B C 1
ATOM 1832 O O . LYS B 1 104 ? 32.447 60.158 10.951 1.00 24.02 105 LYS B O 1
ATOM 1838 N N . HIS B 1 105 ? 30.391 60.166 11.879 1.00 22.08 106 HIS B N 1
ATOM 1839 C CA . HIS B 1 105 ? 29.770 60.916 10.793 1.00 21.75 106 HIS B CA 1
ATOM 1840 C C . HIS B 1 105 ? 28.744 61.860 11.399 1.00 21.22 106 HIS B C 1
ATOM 1841 O O . HIS B 1 105 ? 28.024 61.484 12.317 1.00 21.66 106 HIS B O 1
ATOM 1848 N N . ILE B 1 106 ? 28.677 63.083 10.889 1.00 19.36 107 ILE B N 1
ATOM 1849 C CA . ILE B 1 106 ? 27.703 64.051 11.385 1.00 18.51 107 ILE B CA 1
ATOM 1850 C C . ILE B 1 106 ? 27.089 64.815 10.213 1.00 18.97 107 ILE B C 1
ATOM 1851 O O . ILE B 1 106 ? 27.799 65.403 9.398 1.00 19.10 107 ILE B O 1
ATOM 1856 N N . LEU B 1 107 ? 25.761 64.781 10.119 1.00 18.17 108 LEU B N 1
ATOM 1857 C CA . LEU B 1 107 ? 25.057 65.464 9.035 1.00 17.48 108 LEU B CA 1
ATOM 1858 C C . LEU B 1 107 ? 25.152 66.979 9.185 1.00 19.10 108 LEU B C 1
ATOM 1859 O O . LEU B 1 107 ? 25.105 67.505 10.296 1.00 18.54 108 LEU B O 1
ATOM 1864 N N . ILE B 1 108 ? 25.308 67.679 8.066 1.00 19.24 109 ILE B N 1
ATOM 1865 C CA . ILE B 1 108 ? 25.403 69.126 8.101 1.00 19.34 109 ILE B CA 1
ATOM 1866 C C . ILE B 1 108 ? 24.070 69.738 7.698 1.00 21.87 109 ILE B C 1
ATOM 1867 O O . ILE B 1 108 ? 23.423 69.317 6.738 1.00 20.83 109 ILE B O 1
ATOM 1872 N N . GLU B 1 109 ? 23.665 70.746 8.459 1.00 24.79 110 GLU B N 1
ATOM 1873 C CA . GLU B 1 109 ? 22.398 71.414 8.242 1.00 26.43 110 GLU B CA 1
ATOM 1874 C C . GLU B 1 109 ? 22.541 72.893 7.940 1.00 27.28 110 GLU B C 1
ATOM 1875 O O . GLU B 1 109 ? 23.466 73.553 8.407 1.00 27.19 110 GLU B O 1
ATOM 1881 N N . GLU B 1 110 ? 21.620 73.390 7.127 1.00 27.57 111 GLU B N 1
ATOM 1882 C CA . GLU B 1 110 ? 21.553 74.797 6.769 1.00 28.50 111 GLU B CA 1
ATOM 1883 C C . GLU B 1 110 ? 20.072 75.147 6.594 1.00 27.44 111 GLU B C 1
ATOM 1884 O O . GLU B 1 110 ? 19.382 74.571 5.763 1.00 25.72 111 GLU B O 1
ATOM 1890 N N . GLU B 1 111 ? 19.586 76.076 7.404 1.00 29.14 112 GLU B N 1
ATOM 1891 C CA . GLU B 1 111 ? 18.194 76.492 7.339 1.00 31.17 112 GLU B CA 1
ATOM 1892 C C . GLU B 1 111 ? 17.210 75.325 7.413 1.00 30.93 112 GLU B C 1
ATOM 1893 O O . GLU B 1 111 ? 16.170 75.340 6.760 1.00 31.51 112 GLU B O 1
ATOM 1899 N N . GLY B 1 112 ? 17.554 74.307 8.195 1.00 30.14 113 GLY B N 1
ATOM 1900 C CA . GLY B 1 112 ? 16.662 73.174 8.362 1.00 29.23 113 GLY B CA 1
ATOM 1901 C C . GLY B 1 112 ? 16.879 71.952 7.492 1.00 27.89 113 GLY B C 1
ATOM 1902 O O . GLY B 1 112 ? 16.441 70.866 7.852 1.00 27.21 113 GLY B O 1
ATOM 1903 N N . LYS B 1 113 ? 17.539 72.111 6.353 1.00 26.16 114 LYS B N 1
ATOM 1904 C CA . LYS B 1 113 ? 17.769 70.977 5.471 1.00 25.47 114 LYS B CA 1
ATOM 1905 C C . LYS B 1 113 ? 19.176 70.388 5.587 1.00 23.41 114 LYS B C 1
ATOM 1906 O O . LYS B 1 113 ? 20.123 71.079 5.956 1.00 23.49 114 LYS B O 1
ATOM 1912 N N . ILE B 1 114 ? 19.310 69.105 5.274 1.00 20.43 115 ILE B N 1
ATOM 1913 C CA . ILE B 1 114 ? 20.612 68.453 5.325 1.00 19.71 115 ILE B CA 1
ATOM 1914 C C . ILE B 1 114 ? 21.299 68.774 3.995 1.00 19.20 115 ILE B C 1
ATOM 1915 O O . ILE B 1 114 ? 20.766 68.468 2.929 1.00 19.98 115 ILE B O 1
ATOM 1920 N N . VAL B 1 115 ? 22.463 69.409 4.056 1.00 18.26 116 VAL B N 1
ATOM 1921 C CA . VAL B 1 115 ? 23.176 69.794 2.842 1.00 18.67 116 VAL B CA 1
ATOM 1922 C C . VAL B 1 115 ? 24.485 69.070 2.603 1.00 18.72 116 VAL B C 1
ATOM 1923 O O . VAL B 1 115 ? 25.071 69.174 1.532 1.00 18.09 116 VAL B O 1
ATOM 1927 N N . GLY B 1 116 ? 24.941 68.338 3.605 1.00 18.40 117 GLY B N 1
ATOM 1928 C CA . GLY B 1 116 ? 26.178 67.609 3.465 1.00 17.30 117 GLY B CA 1
ATOM 1929 C C . GLY B 1 116 ? 26.417 66.762 4.690 1.00 17.82 117 GLY B C 1
ATOM 1930 O O . GLY B 1 116 ? 25.520 66.580 5.512 1.00 17.63 117 GLY B O 1
ATOM 1931 N N . ILE B 1 117 ? 27.638 66.253 4.805 1.00 18.18 118 ILE B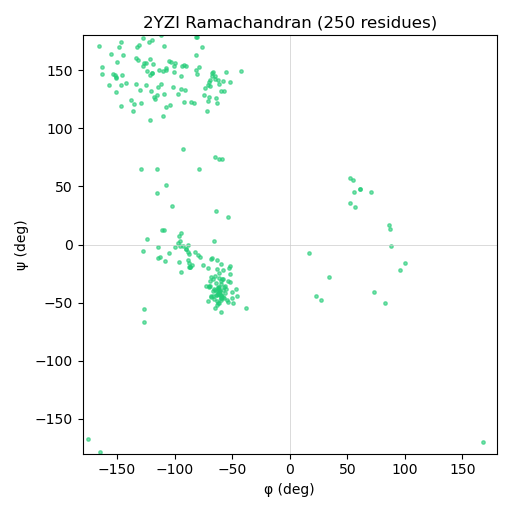 N 1
ATOM 1932 C CA . ILE B 1 117 ? 28.024 65.418 5.924 1.00 18.34 118 ILE B CA 1
ATOM 1933 C C . ILE B 1 117 ? 29.517 65.571 6.168 1.00 18.62 118 ILE B C 1
ATOM 1934 O O . ILE B 1 117 ? 30.284 65.779 5.227 1.00 18.56 118 ILE B O 1
ATOM 1939 N N . PHE B 1 118 ? 29.926 65.495 7.430 1.00 18.20 119 PHE B N 1
ATOM 1940 C CA . PHE B 1 118 ? 31.336 65.580 7.772 1.00 18.47 119 PHE B CA 1
ATOM 1941 C C . PHE B 1 118 ? 31.712 64.260 8.433 1.00 19.68 119 PHE B C 1
ATOM 1942 O O . PHE B 1 118 ? 31.060 63.826 9.382 1.00 21.15 119 PHE B O 1
ATOM 1950 N N . THR B 1 119 ? 32.761 63.624 7.926 1.00 19.16 120 THR B N 1
ATOM 1951 C CA . THR B 1 119 ? 33.192 62.330 8.451 1.00 20.17 120 THR B CA 1
ATOM 1952 C C . THR B 1 119 ? 34.632 62.363 8.940 1.00 19.67 120 THR B C 1
ATOM 1953 O O . THR B 1 119 ? 35.322 63.364 8.780 1.00 19.33 120 THR B O 1
ATOM 1957 N N . LEU B 1 120 ? 35.084 61.268 9.543 1.00 20.54 121 LEU B N 1
ATOM 1958 C CA . LEU B 1 120 ? 36.457 61.211 10.02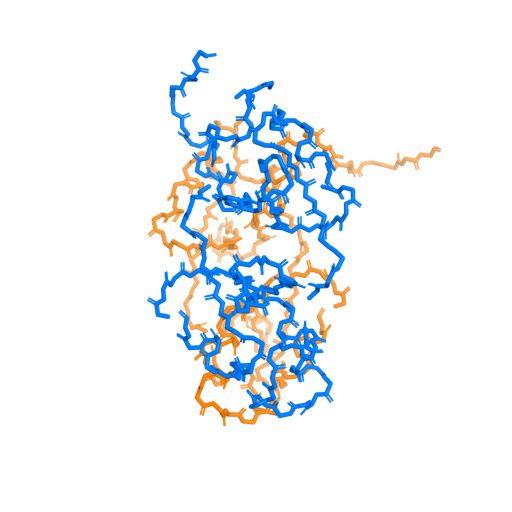7 1.00 21.50 121 LEU B CA 1
ATOM 1959 C C . LEU B 1 120 ? 37.393 61.199 8.832 1.00 20.16 121 LEU B C 1
ATOM 1960 O O . LEU B 1 120 ? 38.526 61.669 8.920 1.00 19.65 121 LEU B O 1
ATOM 1965 N N . SER B 1 121 ? 36.911 60.670 7.709 1.00 19.07 122 SER B N 1
ATOM 1966 C CA . SER B 1 121 ? 37.716 60.647 6.489 1.00 20.20 122 SER B CA 1
ATOM 1967 C C . SER B 1 121 ? 37.942 62.086 6.040 1.00 19.85 122 SER B C 1
ATOM 1968 O O . SER B 1 121 ? 39.026 62.430 5.563 1.00 20.22 122 SER B O 1
ATOM 1971 N N . ASP B 1 122 ? 36.918 62.923 6.193 1.00 20.66 123 ASP B N 1
ATOM 1972 C CA . ASP B 1 122 ? 37.042 64.327 5.826 1.00 21.81 123 ASP B CA 1
ATOM 1973 C C . ASP B 1 122 ? 38.110 64.983 6.705 1.00 21.44 123 ASP B C 1
ATOM 1974 O O . ASP B 1 122 ? 38.905 65.795 6.226 1.00 21.68 123 ASP B O 1
ATOM 1979 N N . LEU B 1 123 ? 38.124 64.618 7.986 1.00 21.18 124 LEU B N 1
ATOM 1980 C CA . LEU B 1 123 ? 39.097 65.145 8.934 1.00 20.89 124 LEU B CA 1
ATOM 1981 C C . LEU B 1 123 ? 40.500 64.824 8.439 1.00 20.61 124 LEU B C 1
ATOM 1982 O O . LEU B 1 123 ? 41.394 65.671 8.466 1.00 21.45 124 LEU B O 1
ATOM 1987 N N . LEU B 1 124 ? 40.684 63.583 8.003 1.00 21.80 125 LEU B N 1
ATOM 1988 C CA . LEU B 1 124 ? 41.960 63.134 7.481 1.00 22.33 125 LEU B CA 1
ATOM 1989 C C . LEU B 1 124 ? 42.340 63.995 6.283 1.00 23.43 125 LEU B C 1
ATOM 1990 O O . LEU B 1 124 ? 43.496 64.410 6.134 1.00 23.15 125 LEU B O 1
ATOM 1995 N N . GLU B 1 125 ? 41.353 64.257 5.429 1.00 25.11 126 GLU B N 1
ATOM 1996 C CA . GLU B 1 125 ? 41.553 65.072 4.236 1.00 26.95 126 GLU B CA 1
ATOM 1997 C C . GLU B 1 125 ? 42.026 66.484 4.628 1.00 26.15 126 GLU B C 1
ATOM 1998 O O . GLU B 1 125 ? 42.962 67.028 4.033 1.00 26.50 126 GLU B O 1
ATOM 2004 N N . ALA B 1 126 ? 41.370 67.074 5.623 1.00 24.92 127 ALA B N 1
ATOM 2005 C CA . ALA B 1 126 ? 41.728 68.406 6.085 1.00 24.29 127 ALA B CA 1
ATOM 2006 C C . ALA B 1 126 ? 43.116 68.406 6.731 1.00 24.72 127 ALA B C 1
ATOM 2007 O O . ALA B 1 126 ? 43.898 69.330 6.522 1.00 24.47 127 ALA B O 1
ATOM 2009 N N . SER B 1 127 ? 43.424 67.368 7.505 1.00 24.66 128 SER B N 1
ATOM 2010 C CA . SER B 1 127 ? 44.724 67.271 8.160 1.00 26.67 128 SER B CA 1
ATOM 2011 C C . SER B 1 127 ? 45.854 67.168 7.143 1.00 27.57 128 SER B C 1
ATOM 2012 O O . SER B 1 127 ? 47.002 67.462 7.455 1.00 27.89 128 SER B O 1
ATOM 2015 N N . ARG B 1 128 ? 45.523 66.744 5.929 1.00 29.07 129 ARG B N 1
ATOM 2016 C CA . ARG B 1 128 ? 46.509 66.599 4.866 1.00 30.90 129 ARG B CA 1
ATOM 2017 C C . ARG B 1 128 ? 46.532 67.817 3.945 1.00 30.88 129 ARG B C 1
ATOM 2018 O O . ARG B 1 128 ? 47.275 67.852 2.970 1.00 30.60 129 ARG B O 1
ATOM 2026 N N . ARG B 1 129 ? 45.700 68.806 4.256 1.00 32.20 130 ARG B N 1
ATOM 2027 C CA . ARG B 1 129 ? 45.619 70.038 3.474 1.00 32.93 130 ARG B CA 1
ATOM 2028 C C . ARG B 1 129 ? 45.341 69.804 1.986 1.00 33.11 130 ARG B C 1
ATOM 2029 O O . ARG B 1 129 ? 46.092 70.272 1.133 1.00 33.72 130 ARG B O 1
ATOM 2037 N N . ARG B 1 130 ? 44.258 69.090 1.684 1.00 33.17 131 ARG B N 1
ATOM 2038 C CA . ARG B 1 130 ? 43.873 68.806 0.302 1.00 31.87 131 ARG B CA 1
ATOM 2039 C C . ARG B 1 130 ? 42.688 69.695 -0.104 1.00 30.84 131 ARG B C 1
ATOM 2040 O O . ARG B 1 130 ? 41.621 69.635 0.496 1.00 30.76 131 ARG B O 1
ATOM 2048 N N . LEU B 1 131 ? 42.883 70.519 -1.128 1.00 30.13 132 LEU B N 1
ATOM 2049 C CA . LEU B 1 131 ? 41.849 71.445 -1.577 1.00 30.21 132 LEU B CA 1
ATOM 2050 C C . LEU B 1 131 ? 40.891 70.972 -2.662 1.00 30.94 132 LEU B C 1
ATOM 2051 O O . LEU B 1 131 ? 41.289 70.427 -3.690 1.00 30.29 132 LEU B O 1
ATOM 2056 N N . GLU B 1 132 ? 39.609 71.205 -2.420 1.00 31.53 133 GLU B N 1
ATOM 2057 C CA . GLU B 1 132 ? 38.569 70.840 -3.367 1.00 31.52 133 GLU B CA 1
ATOM 2058 C C . GLU B 1 132 ? 38.465 72.009 -4.353 1.00 29.91 133 GLU B C 1
ATOM 2059 O O . GLU B 1 132 ? 38.238 73.151 -3.952 1.00 29.30 133 GLU B O 1
ATOM 2065 N N . THR B 1 133 ? 38.646 71.742 -5.639 1.00 27.60 134 THR B N 1
ATOM 2066 C CA . THR B 1 133 ? 38.569 72.823 -6.609 1.00 26.65 134 THR B CA 1
ATOM 2067 C C . THR B 1 133 ? 37.200 72.938 -7.280 1.00 26.98 134 THR B C 1
ATOM 2068 O O . THR B 1 133 ? 36.653 71.958 -7.768 1.00 27.39 134 THR B O 1
ATOM 2072 N N . ALA B 1 134 ? 36.639 74.141 -7.285 1.00 26.53 135 ALA B N 1
ATOM 2073 C CA . ALA B 1 134 ? 35.342 74.343 -7.916 1.00 27.49 135 ALA B CA 1
ATOM 2074 C C . ALA B 1 134 ? 35.532 74.658 -9.400 1.00 28.35 135 ALA B C 1
ATOM 2075 O O . ALA B 1 134 ? 34.583 74.586 -10.179 1.00 29.35 135 ALA B O 1
ATOM 2077 N N . ILE B 1 135 ? 36.757 75.009 -9.792 1.00 26.09 136 ILE B N 1
ATOM 2078 C CA . ILE B 1 135 ? 37.018 75.313 -11.193 1.00 25.49 136 ILE B CA 1
ATOM 2079 C C . ILE B 1 135 ? 37.772 74.193 -11.895 1.00 27.14 136 ILE B C 1
ATOM 2080 O O . ILE B 1 135 ? 38.446 73.376 -11.256 1.00 25.09 136 ILE B O 1
ATOM 2085 N N . SER B 1 136 ? 37.636 74.182 -13.217 1.00 27.95 137 SER B N 1
ATOM 2086 C CA . SER B 1 136 ? 38.247 73.195 -14.097 1.00 30.58 137 SER B CA 1
ATOM 2087 C C . SER B 1 136 ? 39.768 73.101 -14.010 1.00 30.21 137 SER B C 1
ATOM 2088 O O . SER B 1 136 ? 40.460 74.109 -13.903 1.00 28.83 137 SER B O 1
ATOM 2091 N N . ALA B 1 137 ? 40.283 71.876 -14.069 1.00 31.99 138 ALA B N 1
ATOM 2092 C CA . ALA B 1 137 ? 41.727 71.643 -14.013 1.00 32.30 138 ALA B CA 1
ATOM 2093 C C . ALA B 1 137 ? 42.168 70.831 -15.235 1.00 33.36 138 ALA B C 1
ATOM 2094 O O . ALA B 1 137 ? 41.492 69.884 -15.634 1.00 33.76 138 ALA B O 1
ATOM 2096 N N . GLU B 1 138 ? 43.296 71.217 -15.828 1.00 35.07 139 GLU B N 1
ATOM 2097 C CA . GLU B 1 138 ? 43.829 70.537 -17.003 1.00 37.20 139 GLU B CA 1
ATOM 2098 C C . GLU B 1 138 ? 45.359 70.555 -17.006 1.00 36.98 139 GLU B C 1
ATOM 2099 O O . GLU B 1 138 ? 45.964 69.515 -17.337 1.00 36.83 139 GLU B O 1
#